Protein AF-M6CWU3-F1 (afdb_monomer)

Structure (mmCIF, N/CA/C/O backbone):
data_AF-M6CWU3-F1
#
_entry.id   AF-M6CWU3-F1
#
loop_
_atom_site.group_PDB
_atom_site.id
_atom_site.type_symbol
_atom_site.label_atom_id
_atom_site.label_alt_id
_atom_site.label_comp_id
_atom_site.label_asym_id
_atom_site.label_entity_id
_atom_site.label_seq_id
_atom_site.pdbx_PDB_ins_code
_atom_site.Cartn_x
_atom_site.Cartn_y
_atom_site.Cartn_z
_atom_site.occupancy
_atom_site.B_iso_or_equiv
_atom_site.auth_seq_id
_atom_site.auth_comp_id
_atom_site.auth_asym_id
_atom_site.auth_atom_id
_atom_site.pdbx_PDB_model_num
ATOM 1 N N . MET A 1 1 ? 29.899 -5.220 -3.696 1.00 62.09 1 MET A N 1
ATOM 2 C CA . MET A 1 1 ? 29.045 -5.043 -2.497 1.00 62.09 1 MET A CA 1
ATOM 3 C C . MET A 1 1 ? 28.575 -3.588 -2.341 1.00 62.09 1 MET A C 1
ATOM 5 O O . MET A 1 1 ? 27.380 -3.386 -2.185 1.00 62.09 1 MET A O 1
ATOM 9 N N . TRP A 1 2 ? 29.449 -2.581 -2.516 1.00 87.19 2 TRP A N 1
ATOM 10 C CA . TRP A 1 2 ? 29.112 -1.142 -2.424 1.00 87.19 2 TRP A CA 1
ATOM 11 C C . TRP A 1 2 ? 27.914 -0.674 -3.278 1.00 87.19 2 TRP A C 1
ATOM 13 O O . TRP A 1 2 ? 27.031 0.001 -2.757 1.00 87.19 2 TRP A O 1
ATOM 23 N N . SER A 1 3 ? 27.821 -1.069 -4.555 1.00 90.25 3 SER A N 1
ATOM 24 C CA . SER A 1 3 ? 26.767 -0.566 -5.456 1.00 90.25 3 SER A CA 1
ATOM 25 C C . SER A 1 3 ? 25.351 -0.944 -5.012 1.00 90.25 3 SER A C 1
ATOM 27 O O . SER A 1 3 ? 24.428 -0.163 -5.209 1.00 90.25 3 SER A O 1
ATOM 29 N N . PHE A 1 4 ? 25.171 -2.123 -4.403 1.00 92.94 4 PHE A N 1
ATOM 30 C CA . PHE A 1 4 ? 23.865 -2.550 -3.895 1.00 92.94 4 PHE A CA 1
ATOM 31 C C . PHE A 1 4 ? 23.480 -1.786 -2.623 1.00 92.94 4 PHE A C 1
ATOM 33 O O . PHE A 1 4 ? 22.362 -1.289 -2.508 1.00 92.94 4 PHE A O 1
ATOM 40 N N . SER A 1 5 ? 24.421 -1.641 -1.687 1.00 93.00 5 SER A N 1
ATOM 41 C CA . SER A 1 5 ? 24.196 -0.859 -0.470 1.00 93.00 5 SER A CA 1
ATOM 42 C C . SER A 1 5 ? 23.858 0.596 -0.801 1.00 93.00 5 SER A C 1
ATOM 44 O O . SER A 1 5 ? 22.916 1.144 -0.238 1.00 93.00 5 SER A O 1
ATOM 46 N N . TYR A 1 6 ? 24.559 1.193 -1.772 1.00 95.12 6 TYR A N 1
ATOM 47 C CA . TYR A 1 6 ? 24.280 2.549 -2.244 1.00 95.12 6 TYR A CA 1
ATOM 48 C C . TYR A 1 6 ? 22.844 2.698 -2.772 1.00 95.12 6 TYR A C 1
ATOM 50 O O . TYR A 1 6 ? 22.113 3.569 -2.305 1.00 95.12 6 TYR A O 1
ATOM 58 N N . ILE A 1 7 ? 22.402 1.832 -3.696 1.00 96.50 7 ILE A N 1
ATOM 59 C CA . ILE A 1 7 ? 21.039 1.934 -4.255 1.00 96.50 7 ILE A CA 1
ATOM 60 C C . ILE A 1 7 ? 19.954 1.668 -3.207 1.00 96.50 7 ILE A C 1
ATOM 62 O O . ILE A 1 7 ? 18.881 2.260 -3.293 1.00 96.50 7 ILE A O 1
ATOM 66 N N . LEU A 1 8 ? 20.214 0.802 -2.222 1.00 96.19 8 LEU A N 1
ATOM 67 C CA . LEU A 1 8 ? 19.274 0.538 -1.135 1.00 96.19 8 LEU A CA 1
ATOM 68 C C . LEU A 1 8 ? 19.107 1.776 -0.249 1.00 96.19 8 LEU A C 1
ATOM 70 O O . LEU A 1 8 ? 17.979 2.192 0.006 1.00 96.19 8 LEU A O 1
ATOM 74 N N . VAL A 1 9 ? 20.217 2.385 0.181 1.00 95.75 9 VAL A N 1
ATOM 75 C CA . VAL A 1 9 ? 20.196 3.612 0.994 1.00 95.75 9 VAL A CA 1
ATOM 76 C C . VAL A 1 9 ? 19.499 4.745 0.241 1.00 95.75 9 VAL A C 1
ATOM 78 O O . VAL A 1 9 ? 18.610 5.389 0.795 1.00 95.75 9 VAL A O 1
ATOM 81 N N . GLU A 1 10 ? 19.828 4.937 -1.036 1.00 95.81 10 GLU A N 1
ATOM 82 C CA . GLU A 1 10 ? 19.184 5.938 -1.891 1.00 95.81 10 GLU A CA 1
ATOM 83 C C . GLU A 1 10 ? 17.667 5.698 -2.004 1.00 95.81 10 GLU A C 1
ATOM 85 O O . GLU A 1 10 ? 16.877 6.631 -1.851 1.00 95.81 10 GLU A O 1
ATOM 90 N N . ALA A 1 11 ? 17.234 4.453 -2.228 1.00 96.69 11 ALA A N 1
ATOM 91 C CA . ALA A 1 11 ? 15.813 4.117 -2.320 1.00 96.69 11 ALA A CA 1
ATOM 92 C C . ALA A 1 11 ? 15.063 4.392 -1.002 1.00 96.69 11 ALA A C 1
ATOM 94 O O . ALA A 1 11 ? 13.943 4.906 -1.021 1.00 96.69 11 ALA A O 1
ATOM 95 N N . VAL A 1 12 ? 15.684 4.104 0.148 1.00 96.81 12 VAL A N 1
ATOM 96 C CA . VAL A 1 12 ? 15.107 4.388 1.473 1.00 96.81 12 VAL A CA 1
ATOM 97 C C . VAL A 1 12 ? 14.987 5.894 1.713 1.00 96.81 12 VAL A C 1
ATOM 99 O O . VAL A 1 12 ? 13.939 6.354 2.172 1.00 96.81 12 VAL A O 1
ATOM 102 N N . GLN A 1 13 ? 16.019 6.672 1.378 1.00 95.12 13 GLN A N 1
ATOM 103 C CA . GLN A 1 13 ? 16.023 8.130 1.554 1.00 95.12 13 GLN A CA 1
ATOM 104 C C . GLN A 1 13 ? 14.979 8.825 0.675 1.00 95.12 13 GLN A C 1
ATOM 106 O O . GLN A 1 13 ? 14.324 9.769 1.117 1.00 95.12 13 GLN A O 1
ATOM 111 N N . ARG A 1 14 ? 14.785 8.336 -0.554 1.00 93.62 14 ARG A N 1
ATOM 112 C CA . ARG A 1 14 ? 13.838 8.920 -1.511 1.00 93.62 14 ARG A CA 1
ATOM 113 C C . ARG A 1 14 ? 12.383 8.554 -1.270 1.00 93.62 14 ARG A C 1
ATOM 115 O O . ARG A 1 14 ? 11.507 9.227 -1.818 1.00 93.62 14 ARG A O 1
ATOM 122 N N . TYR A 1 15 ? 12.107 7.527 -0.466 1.00 94.62 15 TYR A N 1
ATOM 123 C CA . TYR A 1 15 ? 10.738 7.139 -0.141 1.00 94.62 15 TYR A CA 1
ATOM 124 C C . TYR A 1 15 ? 9.924 8.371 0.317 1.00 94.62 15 TYR A C 1
ATOM 126 O O . TYR A 1 15 ? 10.352 9.066 1.245 1.00 94.62 15 TYR A O 1
ATOM 134 N N . PRO A 1 16 ? 8.739 8.638 -0.266 1.00 93.81 16 PRO A N 1
ATOM 135 C CA . PRO A 1 16 ? 7.891 7.686 -0.988 1.00 93.81 16 PRO A CA 1
ATOM 136 C C . PRO A 1 16 ? 8.153 7.561 -2.496 1.00 93.81 16 PRO A C 1
ATOM 138 O O . PRO A 1 16 ? 7.452 6.794 -3.153 1.00 93.81 16 PRO A O 1
ATOM 141 N N . LEU A 1 17 ? 9.112 8.286 -3.072 1.00 94.31 17 LEU A N 1
ATOM 142 C CA . LEU A 1 17 ? 9.465 8.144 -4.487 1.00 94.31 17 LEU A CA 1
ATOM 143 C C . LEU A 1 17 ? 10.303 6.878 -4.718 1.00 94.31 17 LEU A C 1
ATOM 145 O O . LEU A 1 17 ? 11.122 6.500 -3.884 1.00 94.31 17 LEU A O 1
ATOM 149 N N . GLY A 1 18 ? 10.092 6.229 -5.860 1.00 89.94 18 GLY A N 1
ATOM 150 C CA . GLY A 1 18 ? 10.876 5.084 -6.305 1.00 89.94 18 GLY A CA 1
ATOM 151 C C . GLY A 1 18 ? 12.206 5.485 -6.930 1.00 89.94 18 GLY A C 1
ATOM 152 O O . GLY A 1 18 ? 12.370 6.604 -7.415 1.00 89.94 18 GLY A O 1
ATOM 153 N N . LEU A 1 19 ? 13.140 4.534 -6.951 1.00 94.44 19 LEU A N 1
ATOM 154 C CA . LEU A 1 19 ? 14.416 4.652 -7.654 1.00 94.44 19 LEU A CA 1
ATOM 155 C C . LEU A 1 19 ? 14.343 3.878 -8.978 1.00 94.44 19 LEU A C 1
ATOM 157 O O . LEU A 1 19 ? 14.265 2.648 -8.975 1.00 94.44 19 LEU A O 1
ATOM 161 N N . SER A 1 20 ? 14.322 4.572 -10.112 1.00 92.62 20 SER A N 1
ATOM 162 C CA . SER A 1 20 ? 14.214 3.951 -11.442 1.00 92.62 20 SER A CA 1
ATOM 163 C C . SER A 1 20 ? 15.552 3.394 -11.950 1.00 92.62 20 SER A C 1
ATOM 165 O O . SER A 1 20 ? 16.628 3.820 -11.529 1.00 92.62 20 SER A O 1
ATOM 167 N N . ALA A 1 21 ? 15.506 2.466 -12.913 1.00 93.44 21 ALA A N 1
ATOM 168 C CA . ALA A 1 21 ? 16.718 1.947 -13.555 1.00 93.44 21 ALA A CA 1
ATOM 169 C C . ALA A 1 21 ? 17.517 3.062 -14.256 1.00 93.44 21 ALA A C 1
ATOM 171 O O . ALA A 1 21 ? 18.735 3.108 -14.130 1.00 93.44 21 ALA A O 1
ATOM 172 N N . SER A 1 22 ? 16.852 4.015 -14.913 1.00 93.25 22 SER A N 1
ATOM 173 C CA . SER A 1 22 ? 17.524 5.155 -15.550 1.00 93.25 22 SER A CA 1
ATOM 174 C C . SER A 1 22 ? 18.228 6.069 -14.542 1.00 93.25 22 SER A C 1
ATOM 176 O O . SER A 1 22 ? 19.276 6.633 -14.842 1.00 93.25 22 SER A O 1
ATOM 178 N N . GLU A 1 23 ? 17.688 6.219 -13.331 1.00 93.31 23 GLU A N 1
ATOM 179 C CA . GLU A 1 23 ? 18.367 6.958 -12.260 1.00 93.31 23 GLU A CA 1
ATOM 180 C C . GLU A 1 23 ? 19.575 6.200 -11.716 1.00 93.31 23 GLU A C 1
ATOM 182 O O . GLU A 1 23 ? 20.621 6.812 -11.513 1.00 93.31 23 GLU A O 1
ATOM 187 N N . ILE A 1 24 ? 19.463 4.879 -11.536 1.00 95.88 24 ILE A N 1
ATOM 188 C CA . ILE A 1 24 ? 20.596 4.020 -11.156 1.00 95.88 24 ILE A CA 1
ATOM 189 C C . ILE A 1 24 ? 21.709 4.126 -12.203 1.00 95.88 24 ILE A C 1
ATOM 191 O O . ILE A 1 24 ? 22.872 4.293 -11.844 1.00 95.88 24 ILE A O 1
ATOM 195 N N . GLN A 1 25 ? 21.347 4.087 -13.488 1.00 96.56 25 GLN A N 1
ATOM 196 C CA . GLN A 1 25 ? 22.274 4.231 -14.607 1.00 96.56 25 GLN A CA 1
ATOM 197 C C . GLN A 1 25 ? 23.070 5.538 -14.508 1.00 96.56 25 GLN A C 1
ATOM 199 O O . GLN A 1 25 ? 24.296 5.508 -14.569 1.00 96.56 25 GLN A O 1
ATOM 204 N N . ARG A 1 26 ? 22.378 6.671 -14.310 1.00 95.44 26 ARG A N 1
ATOM 205 C CA . ARG A 1 26 ? 23.008 7.996 -14.195 1.00 95.44 26 ARG A CA 1
ATOM 206 C C . ARG A 1 26 ? 23.868 8.137 -12.943 1.00 95.44 26 ARG A C 1
ATOM 208 O O . ARG A 1 26 ? 24.957 8.681 -13.028 1.00 95.44 26 ARG A O 1
ATOM 215 N N . LYS A 1 27 ? 23.389 7.661 -11.790 1.00 94.62 27 LYS A N 1
ATOM 216 C CA . LYS A 1 27 ? 24.101 7.804 -10.509 1.00 94.62 27 LYS A CA 1
ATOM 217 C C . LYS A 1 27 ? 25.361 6.946 -10.426 1.00 94.62 27 LYS A C 1
ATOM 219 O O . LYS A 1 27 ? 26.328 7.361 -9.804 1.00 94.62 27 LYS A O 1
ATOM 224 N N . LEU A 1 28 ? 25.336 5.750 -11.014 1.00 95.75 28 LEU A N 1
ATOM 225 C CA . LEU A 1 28 ? 26.461 4.812 -10.962 1.00 95.75 28 LEU A CA 1
ATOM 226 C C . LEU A 1 28 ? 27.320 4.815 -12.233 1.00 95.75 28 LEU A C 1
ATOM 228 O O . LEU A 1 28 ? 28.302 4.082 -12.281 1.00 95.75 28 LEU A O 1
ATOM 232 N N . CYS A 1 29 ? 26.946 5.588 -13.258 1.00 95.50 29 CYS A N 1
ATOM 233 C CA . CYS A 1 29 ? 27.608 5.618 -14.567 1.00 95.50 29 CYS A CA 1
ATOM 234 C C . CYS A 1 29 ? 27.791 4.217 -15.187 1.00 95.50 29 CYS A C 1
ATOM 236 O O . CYS A 1 29 ? 28.828 3.905 -15.768 1.00 95.50 29 CYS A O 1
ATOM 238 N N . VAL A 1 30 ? 26.779 3.353 -15.052 1.00 96.00 30 VAL A N 1
ATOM 239 C CA . VAL A 1 30 ? 26.793 1.977 -15.581 1.00 96.00 30 VAL A CA 1
ATOM 240 C C . VAL A 1 30 ? 25.965 1.855 -16.859 1.00 96.00 30 VAL A C 1
ATOM 242 O O . VAL A 1 30 ? 25.179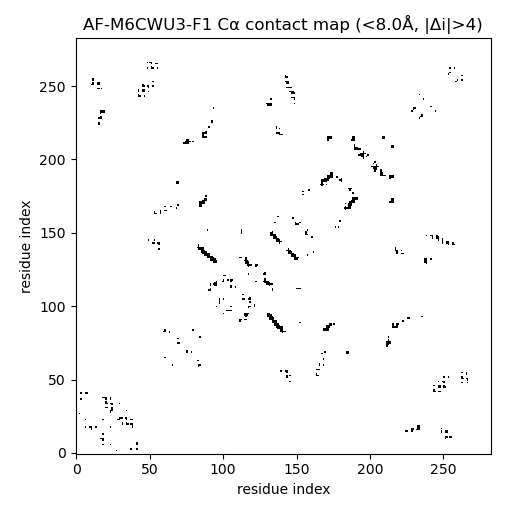 2.737 -17.200 1.00 96.00 30 VAL A O 1
ATOM 245 N N . SER A 1 31 ? 26.094 0.733 -17.570 1.00 96.81 31 SER A N 1
ATOM 246 C CA . SER A 1 31 ? 25.225 0.435 -18.714 1.00 96.81 31 SER A CA 1
ATOM 247 C C . SER A 1 31 ? 23.756 0.271 -18.288 1.00 96.81 31 SER A C 1
ATOM 249 O 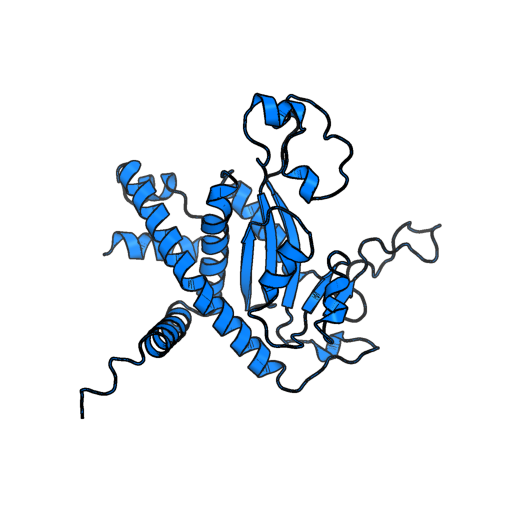O . SER A 1 31 ? 23.452 -0.096 -17.148 1.00 96.81 31 SER A O 1
ATOM 251 N N . ASN A 1 32 ? 22.826 0.486 -19.225 1.00 96.31 32 ASN A N 1
ATOM 252 C CA . ASN A 1 32 ? 21.391 0.297 -18.984 1.00 96.31 32 ASN A CA 1
ATOM 253 C C . ASN A 1 32 ? 21.067 -1.131 -18.498 1.00 96.31 32 ASN A C 1
ATOM 255 O O . ASN A 1 32 ? 20.315 -1.311 -17.543 1.00 96.31 32 ASN A O 1
ATOM 259 N N . ASN A 1 33 ? 21.699 -2.151 -19.091 1.00 97.19 33 ASN A N 1
ATOM 260 C CA . ASN A 1 33 ? 21.508 -3.550 -18.693 1.00 97.19 33 ASN A CA 1
ATOM 261 C C . ASN A 1 33 ? 21.922 -3.790 -17.235 1.00 97.19 33 ASN A C 1
ATOM 263 O O . ASN A 1 33 ? 21.183 -4.420 -16.475 1.00 97.19 33 ASN A O 1
ATOM 267 N N . THR A 1 34 ? 23.064 -3.236 -16.820 1.00 96.31 34 THR A N 1
ATOM 268 C CA . THR A 1 34 ? 23.526 -3.314 -15.429 1.00 96.31 34 THR A CA 1
ATOM 269 C C . THR A 1 34 ? 22.565 -2.591 -14.486 1.00 96.31 34 THR A C 1
ATOM 271 O O . THR A 1 34 ? 22.224 -3.127 -13.432 1.00 96.31 34 THR A O 1
ATOM 274 N N . ALA A 1 35 ? 22.069 -1.412 -14.865 1.00 96.56 35 ALA A N 1
ATOM 275 C CA . ALA A 1 35 ? 21.123 -0.655 -14.050 1.00 96.56 35 ALA A CA 1
ATOM 276 C C . ALA A 1 35 ? 19.774 -1.378 -13.873 1.00 96.56 35 ALA A C 1
ATOM 278 O O . ALA A 1 35 ? 19.241 -1.440 -12.763 1.00 96.56 35 ALA A O 1
ATOM 279 N N . ILE A 1 36 ? 19.247 -1.988 -14.940 1.00 95.31 36 ILE A N 1
ATOM 280 C CA . ILE A 1 36 ? 18.037 -2.823 -14.893 1.00 95.31 36 ILE A CA 1
ATOM 281 C C . ILE A 1 36 ? 18.254 -4.034 -13.980 1.00 95.31 36 ILE A C 1
ATOM 283 O O . ILE A 1 36 ? 17.394 -4.347 -13.155 1.00 95.31 36 ILE A O 1
ATOM 287 N N . LEU A 1 37 ? 19.404 -4.706 -14.091 1.00 96.25 37 LEU A N 1
ATOM 288 C CA . LEU A 1 37 ? 19.735 -5.849 -13.241 1.00 96.25 37 LEU A CA 1
ATOM 289 C C . LEU A 1 37 ? 19.800 -5.451 -11.760 1.00 96.25 37 LEU A C 1
ATOM 291 O O . LEU A 1 37 ? 19.236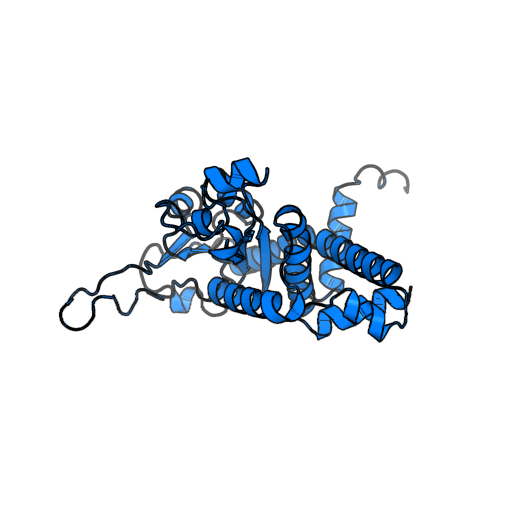 -6.143 -10.912 1.00 96.25 37 LEU A O 1
ATOM 295 N N . LEU A 1 38 ? 20.442 -4.322 -11.449 1.00 96.75 38 LEU A N 1
ATOM 296 C CA . LEU A 1 38 ? 20.503 -3.772 -10.094 1.00 96.75 38 LEU A CA 1
ATOM 297 C C . LEU A 1 38 ? 19.110 -3.439 -9.553 1.00 96.75 38 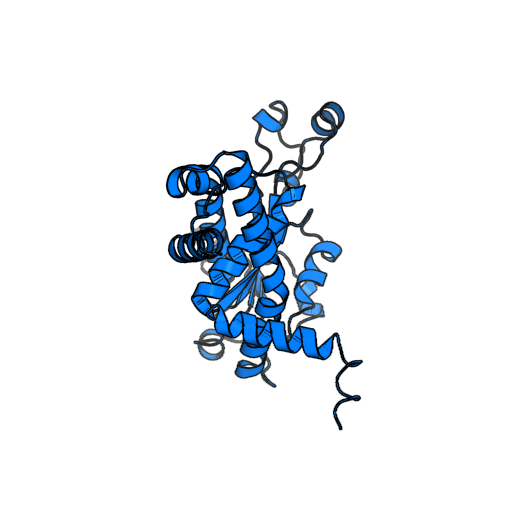LEU A C 1
ATOM 299 O O . LEU A 1 38 ? 18.790 -3.819 -8.427 1.00 96.75 38 LEU A O 1
ATOM 303 N N . LYS A 1 39 ? 18.254 -2.809 -10.367 1.00 95.44 39 LYS A N 1
ATOM 304 C CA . LYS A 1 39 ? 16.867 -2.514 -9.994 1.00 95.44 39 LYS A CA 1
ATOM 305 C C . LYS A 1 39 ? 16.081 -3.782 -9.662 1.00 95.44 39 LYS A C 1
ATOM 307 O O . LYS A 1 39 ? 15.422 -3.840 -8.627 1.00 95.44 39 LYS A O 1
ATOM 312 N N . ARG A 1 40 ? 16.170 -4.806 -10.512 1.00 95.12 40 ARG A N 1
ATOM 313 C CA . ARG A 1 40 ? 15.483 -6.089 -10.296 1.00 95.12 40 ARG A CA 1
ATOM 314 C C . ARG A 1 40 ? 15.960 -6.772 -9.018 1.00 95.12 40 ARG A C 1
ATOM 316 O O . ARG A 1 40 ? 15.139 -7.229 -8.234 1.00 95.12 40 ARG A O 1
ATOM 323 N N . ARG A 1 41 ? 17.273 -6.789 -8.769 1.00 96.19 41 ARG A N 1
ATOM 324 C CA . ARG A 1 41 ? 17.845 -7.342 -7.529 1.00 96.19 41 ARG A CA 1
ATOM 325 C C . ARG A 1 41 ? 17.348 -6.601 -6.291 1.00 96.19 41 ARG A C 1
ATOM 327 O O . ARG A 1 41 ? 16.998 -7.251 -5.314 1.00 96.19 41 ARG A O 1
ATOM 334 N N . LEU A 1 42 ? 17.266 -5.270 -6.346 1.00 96.50 42 LEU A N 1
ATOM 335 C CA . LEU A 1 42 ? 16.691 -4.465 -5.266 1.00 96.50 42 LEU A CA 1
ATOM 336 C C . LEU A 1 42 ? 15.224 -4.843 -5.009 1.00 96.50 42 LEU A C 1
ATOM 338 O O . LEU A 1 42 ? 14.841 -5.054 -3.865 1.00 96.50 42 LEU A O 1
ATOM 342 N N . GLN A 1 43 ? 14.417 -4.986 -6.061 1.00 95.62 43 GLN A N 1
ATOM 343 C CA . GLN A 1 43 ? 13.006 -5.372 -5.938 1.00 95.62 43 GLN A CA 1
ATOM 344 C C . GLN A 1 43 ? 12.811 -6.774 -5.360 1.00 95.62 43 GLN A C 1
ATOM 346 O O . GLN A 1 43 ? 11.928 -6.971 -4.523 1.00 95.62 43 GLN A O 1
ATOM 351 N N . VAL A 1 44 ? 13.630 -7.741 -5.780 1.00 96.25 44 VAL A N 1
ATOM 352 C CA . VAL A 1 44 ? 13.608 -9.103 -5.229 1.00 96.25 44 VAL A CA 1
ATOM 353 C C . VAL A 1 44 ? 13.989 -9.077 -3.751 1.00 96.25 44 VAL A C 1
ATOM 355 O O . VAL A 1 44 ? 13.222 -9.561 -2.927 1.00 96.25 44 VAL A O 1
ATOM 358 N N . PHE A 1 45 ? 15.096 -8.418 -3.401 1.00 95.62 45 PHE A N 1
ATOM 359 C CA . PHE A 1 45 ? 15.539 -8.272 -2.012 1.00 95.62 45 PHE A CA 1
ATOM 360 C C . PHE A 1 45 ? 14.465 -7.646 -1.111 1.00 95.62 45 PHE A C 1
ATOM 362 O O . PHE A 1 45 ? 14.178 -8.150 -0.030 1.00 95.62 45 PHE A O 1
ATOM 369 N N . LEU A 1 46 ? 13.822 -6.571 -1.568 1.00 96.75 46 LEU A N 1
ATOM 370 C CA . LEU A 1 46 ? 12.740 -5.921 -0.827 1.00 96.75 46 LEU A CA 1
ATOM 371 C C . LEU A 1 46 ? 11.480 -6.799 -0.744 1.00 96.75 46 LEU A C 1
ATOM 373 O O . LEU A 1 46 ? 10.779 -6.776 0.266 1.00 96.75 46 LEU A O 1
ATOM 377 N N . SER A 1 47 ? 11.207 -7.613 -1.766 1.00 96.75 47 SER A N 1
ATOM 378 C CA . SER A 1 47 ? 10.102 -8.581 -1.746 1.00 96.75 47 SER A CA 1
ATOM 379 C C . SER A 1 47 ? 10.311 -9.694 -0.720 1.00 96.75 47 SER A C 1
ATOM 381 O O . SER A 1 47 ? 9.349 -10.125 -0.086 1.00 96.75 47 SER A O 1
ATOM 383 N N . GLU A 1 48 ? 11.555 -10.118 -0.491 1.00 95.06 48 GLU A N 1
ATOM 384 C CA . GLU A 1 48 ? 11.883 -11.101 0.550 1.00 95.06 48 GLU A CA 1
ATOM 385 C C . GLU A 1 48 ? 11.615 -10.580 1.972 1.00 95.06 48 GLU A C 1
ATOM 387 O O . GLU A 1 48 ? 11.471 -11.377 2.896 1.00 95.06 48 GLU A O 1
ATOM 392 N N . MET A 1 49 ? 11.485 -9.261 2.168 1.00 95.44 49 MET A N 1
ATOM 393 C CA . MET A 1 49 ? 11.177 -8.675 3.480 1.00 95.44 49 MET A CA 1
ATOM 394 C C . MET A 1 49 ? 9.691 -8.726 3.847 1.00 95.44 49 MET A C 1
ATOM 396 O O . MET A 1 49 ? 9.352 -8.556 5.018 1.00 95.44 49 MET A O 1
ATOM 400 N N . ILE A 1 50 ? 8.786 -8.956 2.887 1.00 97.38 50 ILE A N 1
ATOM 401 C CA . ILE A 1 50 ? 7.333 -8.905 3.121 1.00 97.38 50 ILE A CA 1
ATOM 402 C C . ILE A 1 50 ? 6.871 -9.819 4.273 1.00 97.38 50 ILE A C 1
ATOM 404 O O . ILE A 1 50 ? 6.084 -9.350 5.104 1.00 97.38 50 ILE A O 1
ATOM 408 N N . PRO A 1 51 ? 7.346 -11.076 4.402 1.00 96.81 51 PRO A N 1
ATOM 409 C CA . PRO A 1 51 ? 7.015 -11.920 5.549 1.00 96.81 51 PRO A CA 1
ATOM 410 C C . PRO A 1 51 ? 7.435 -11.314 6.895 1.00 96.81 51 PRO A C 1
ATOM 412 O O . PRO A 1 51 ? 6.642 -11.338 7.835 1.00 96.81 51 PRO A O 1
ATOM 415 N N . SER A 1 52 ? 8.628 -10.714 6.993 1.00 97.12 52 SER A N 1
ATOM 416 C CA . SER A 1 52 ? 9.078 -10.031 8.216 1.00 97.12 52 SER A CA 1
ATOM 417 C C . SER A 1 52 ? 8.180 -8.852 8.579 1.00 97.12 52 SER A C 1
ATOM 419 O O . SER A 1 52 ? 7.828 -8.682 9.744 1.00 97.12 52 SER A O 1
ATOM 421 N N . ILE A 1 53 ? 7.761 -8.057 7.587 1.00 97.81 53 ILE A N 1
ATOM 422 C CA . ILE A 1 53 ? 6.856 -6.916 7.802 1.00 97.81 53 ILE A CA 1
ATOM 423 C C . ILE A 1 53 ? 5.521 -7.404 8.365 1.00 97.81 53 ILE A C 1
ATOM 425 O O . ILE A 1 53 ? 5.026 -6.845 9.342 1.00 97.81 53 ILE A O 1
ATOM 429 N N . LYS A 1 54 ? 4.954 -8.469 7.783 1.00 97.75 54 LYS A N 1
ATOM 430 C CA . LYS A 1 54 ? 3.716 -9.084 8.280 1.00 97.75 54 LYS A CA 1
ATOM 431 C C . LYS A 1 54 ? 3.869 -9.535 9.732 1.00 97.75 54 LYS A C 1
ATOM 433 O O . LYS A 1 54 ? 3.000 -9.234 10.544 1.00 97.75 54 LYS A O 1
ATOM 438 N N . THR A 1 55 ? 4.976 -10.191 10.082 1.00 97.25 55 THR A N 1
ATOM 439 C CA . THR A 1 55 ? 5.247 -10.609 11.465 1.00 97.25 55 THR A CA 1
ATOM 440 C C . THR A 1 55 ? 5.362 -9.423 12.424 1.00 97.25 55 THR A C 1
ATOM 442 O O . THR A 1 55 ? 4.723 -9.446 13.471 1.00 97.25 55 THR A O 1
ATOM 445 N N . LEU A 1 56 ? 6.074 -8.352 12.064 1.00 97.31 56 LEU A N 1
ATOM 446 C CA . LEU A 1 56 ? 6.169 -7.157 12.914 1.00 97.31 56 LEU A CA 1
ATOM 447 C C . LEU A 1 56 ? 4.817 -6.455 13.093 1.00 97.31 56 LEU A C 1
ATOM 449 O O . LEU A 1 56 ? 4.471 -6.040 14.198 1.00 97.31 56 LEU A O 1
ATOM 453 N N . MET A 1 57 ? 4.005 -6.375 12.035 1.00 97.62 57 MET A N 1
ATOM 454 C CA . MET A 1 57 ? 2.634 -5.862 12.138 1.00 97.62 57 MET A CA 1
ATOM 455 C C . MET A 1 57 ? 1.790 -6.713 13.099 1.00 97.62 57 MET A C 1
ATOM 457 O O . MET A 1 57 ? 1.031 -6.173 13.901 1.00 97.62 57 MET A O 1
ATOM 461 N N . VAL A 1 58 ? 1.937 -8.040 13.051 1.00 96.50 58 VAL A N 1
ATOM 462 C CA . VAL A 1 58 ? 1.273 -8.974 13.973 1.00 96.50 58 VAL A CA 1
ATOM 463 C C . VAL A 1 58 ? 1.738 -8.760 15.413 1.00 96.50 58 VAL A C 1
ATOM 465 O O . VAL A 1 58 ? 0.903 -8.745 16.319 1.00 96.50 58 VAL A O 1
ATOM 468 N N . GLU A 1 59 ? 3.040 -8.583 15.639 1.00 95.81 59 GLU A N 1
ATOM 469 C CA . GLU A 1 59 ? 3.615 -8.290 16.956 1.00 95.81 59 GLU A CA 1
ATOM 470 C C . GLU A 1 59 ? 3.068 -6.971 17.526 1.00 95.81 59 GLU A C 1
ATOM 472 O O . GLU A 1 59 ? 2.596 -6.952 18.665 1.00 95.81 59 GLU A O 1
ATOM 477 N N . ASP A 1 60 ? 3.022 -5.901 16.723 1.00 95.94 60 ASP A N 1
ATOM 478 C CA . ASP A 1 60 ? 2.446 -4.601 17.103 1.00 95.94 60 ASP A CA 1
ATOM 479 C C . ASP A 1 60 ? 0.964 -4.719 17.509 1.00 95.94 60 ASP A C 1
ATOM 481 O O . ASP A 1 60 ? 0.532 -4.159 18.528 1.00 95.94 60 ASP A O 1
ATOM 485 N N . ILE A 1 61 ? 0.180 -5.464 16.719 1.00 95.75 61 ILE A N 1
ATOM 486 C CA . ILE A 1 61 ? -1.243 -5.694 16.987 1.00 95.75 61 ILE A CA 1
ATOM 487 C C . ILE A 1 61 ? -1.404 -6.491 18.280 1.00 95.75 61 ILE A C 1
ATOM 489 O O . ILE A 1 61 ? -2.125 -6.055 19.179 1.00 95.75 61 ILE A O 1
ATOM 493 N N . ARG A 1 62 ? -0.713 -7.629 18.414 1.00 94.81 62 ARG A N 1
ATOM 494 C CA . ARG A 1 62 ? -0.797 -8.479 19.610 1.00 94.81 62 ARG A CA 1
ATOM 495 C C . ARG A 1 62 ? -0.380 -7.713 20.858 1.00 94.81 62 ARG A C 1
ATOM 497 O O . ARG A 1 62 ? -1.089 -7.778 21.854 1.00 94.81 62 ARG A O 1
ATOM 504 N N . LYS A 1 63 ? 0.708 -6.942 20.812 1.00 93.75 63 LYS A N 1
ATOM 505 C CA . LYS A 1 63 ? 1.189 -6.166 21.965 1.00 93.75 63 LYS A CA 1
ATOM 506 C C . LYS A 1 63 ? 0.137 -5.181 22.482 1.00 93.75 63 LYS A C 1
ATOM 508 O O . LYS A 1 63 ? 0.008 -5.009 23.691 1.00 93.75 63 LYS A O 1
ATOM 513 N N . THR A 1 64 ? -0.635 -4.561 21.589 1.00 92.69 64 THR A N 1
ATOM 514 C CA . THR A 1 64 ? -1.592 -3.512 21.974 1.00 92.69 64 THR A CA 1
ATOM 515 C C . THR A 1 64 ? -3.002 -4.046 22.265 1.00 92.69 64 THR A C 1
ATOM 517 O O . THR A 1 64 ? -3.680 -3.549 23.175 1.00 92.69 64 THR A O 1
ATOM 520 N N . TRP A 1 65 ? -3.433 -5.066 21.516 1.00 91.19 65 TRP A N 1
ATOM 521 C CA . TRP A 1 65 ? -4.816 -5.559 21.462 1.00 91.19 65 TRP A CA 1
ATOM 522 C C . TRP A 1 65 ? -5.028 -6.945 22.079 1.00 91.19 65 TRP A C 1
ATOM 524 O O . TRP A 1 65 ? -6.137 -7.471 22.013 1.00 91.19 65 TRP A O 1
ATOM 534 N N . LYS A 1 66 ? -4.010 -7.553 22.705 1.00 85.94 66 LYS A N 1
ATOM 535 C CA . LYS A 1 66 ? -4.157 -8.849 23.389 1.00 85.94 66 LYS A CA 1
ATOM 536 C C . LYS A 1 66 ? -5.328 -8.820 24.377 1.00 85.94 66 LYS A C 1
ATOM 538 O O . LYS A 1 66 ? -5.306 -8.055 25.338 1.00 85.94 66 LYS A O 1
ATOM 543 N N . GLY A 1 67 ? -6.328 -9.667 24.124 1.00 81.56 67 GLY A N 1
ATOM 544 C CA . GLY A 1 67 ? -7.511 -9.831 24.973 1.00 81.56 67 GLY A CA 1
ATOM 545 C C . GLY A 1 67 ? -8.491 -8.653 24.969 1.00 81.56 67 GLY A C 1
ATOM 546 O O . GLY A 1 67 ? -9.339 -8.592 25.852 1.00 81.56 67 GLY A O 1
ATOM 547 N N . LYS A 1 68 ? -8.376 -7.708 24.024 1.00 86.12 68 LYS A N 1
ATOM 548 C CA . LYS A 1 68 ? -9.248 -6.527 23.946 1.00 86.12 68 LYS A CA 1
ATOM 549 C C . LYS A 1 68 ? -10.141 -6.602 22.716 1.00 86.12 68 LYS A C 1
ATOM 551 O O . LYS A 1 68 ? -9.644 -6.525 21.595 1.00 86.12 68 LYS A O 1
ATOM 556 N N . ASP A 1 69 ? -11.446 -6.661 22.943 1.00 89.62 69 ASP A N 1
ATOM 557 C CA . ASP A 1 69 ? -12.445 -6.450 21.900 1.00 89.62 69 ASP A CA 1
ATOM 558 C C . ASP A 1 69 ? -12.854 -4.976 21.828 1.00 89.62 69 ASP A C 1
ATOM 560 O O . ASP A 1 69 ? -12.803 -4.245 22.821 1.00 89.62 69 ASP A O 1
ATOM 564 N N . LEU A 1 70 ? -13.254 -4.533 20.637 1.00 92.56 70 LEU A N 1
ATOM 565 C CA . LEU A 1 70 ? -13.888 -3.233 20.471 1.00 92.56 70 LEU A CA 1
ATOM 566 C C . LEU A 1 70 ? -15.308 -3.286 21.059 1.00 92.56 70 LEU A C 1
ATOM 568 O O . LEU A 1 70 ? -16.032 -4.248 20.783 1.00 92.56 70 LEU A O 1
ATOM 572 N N . PRO A 1 71 ? -15.746 -2.241 21.786 1.00 90.94 71 PRO A N 1
ATOM 573 C CA . PRO A 1 71 ? -17.149 -2.069 22.149 1.00 90.94 71 PRO A CA 1
ATOM 574 C C . PRO A 1 71 ? -18.073 -2.215 20.931 1.00 90.94 71 PRO A C 1
ATOM 576 O O . PRO A 1 71 ? -17.761 -1.728 19.838 1.00 90.94 71 PRO A O 1
ATOM 579 N N . GLU A 1 72 ? -19.205 -2.898 21.102 1.00 86.44 72 GLU A N 1
ATOM 580 C CA . GLU A 1 72 ? -20.175 -3.133 20.018 1.00 86.44 72 GLU A CA 1
ATOM 581 C C . GLU A 1 72 ? -20.858 -1.837 19.567 1.00 86.44 72 GLU A C 1
ATOM 583 O O . GLU A 1 72 ? -21.110 -1.644 18.378 1.00 86.44 72 GLU A O 1
ATOM 588 N N . SER A 1 73 ? -21.075 -0.915 20.503 1.00 86.06 73 SER A N 1
ATOM 589 C CA . SER A 1 73 ? -21.695 0.387 20.273 1.00 86.06 73 SER A CA 1
ATOM 590 C C . SER A 1 73 ? -20.926 1.510 20.966 1.00 86.06 73 SER A C 1
ATOM 592 O O . SER A 1 73 ? -20.190 1.274 21.923 1.00 86.06 73 SER A O 1
ATOM 594 N N . GLY A 1 74 ? -21.165 2.743 20.524 1.00 89.38 74 GLY A N 1
ATOM 595 C CA . GLY A 1 74 ? -20.592 3.951 21.119 1.00 89.38 74 GLY A CA 1
ATOM 596 C C . GLY A 1 74 ? -19.477 4.575 20.284 1.00 89.38 74 GLY A C 1
ATOM 597 O O . GLY A 1 74 ? -19.189 4.136 19.168 1.00 89.38 74 GLY A O 1
ATOM 598 N N . ASP A 1 75 ? -18.891 5.645 20.819 1.00 91.88 75 ASP A N 1
ATOM 599 C CA . ASP A 1 75 ? -17.741 6.315 20.217 1.00 91.88 75 ASP A CA 1
ATOM 600 C C . ASP A 1 75 ? -16.447 5.571 20.557 1.00 91.88 75 ASP A C 1
ATOM 602 O O . ASP A 1 75 ? -16.101 5.389 21.723 1.00 91.88 75 ASP A O 1
ATOM 606 N N . LEU A 1 76 ? -15.728 5.127 19.526 1.00 93.38 76 LEU A N 1
ATOM 607 C CA . LEU A 1 76 ? -14.466 4.410 19.672 1.00 93.38 76 LEU A CA 1
ATOM 608 C C . LEU A 1 76 ? -13.254 5.346 19.715 1.00 93.38 76 LEU A C 1
ATOM 610 O O . LEU A 1 76 ? -12.145 4.858 19.932 1.00 93.38 76 LEU A O 1
ATOM 614 N N . SER A 1 77 ? -13.433 6.657 19.513 1.00 92.06 77 SER A N 1
ATOM 615 C CA . SER A 1 77 ? -12.347 7.635 19.350 1.00 92.06 77 SER A CA 1
ATOM 616 C C . SER A 1 77 ? -11.298 7.553 20.460 1.00 92.06 77 SER A C 1
ATOM 618 O O . SER A 1 77 ? -10.109 7.405 20.167 1.00 92.06 77 SER A O 1
ATOM 620 N N . ASP A 1 78 ? -11.725 7.558 21.724 1.00 91.31 78 ASP A N 1
ATOM 621 C CA . ASP A 1 78 ? -10.816 7.439 22.869 1.00 91.31 78 ASP A CA 1
ATOM 622 C C . ASP A 1 78 ? -10.261 6.022 23.022 1.00 91.31 78 ASP A C 1
ATOM 624 O O . ASP A 1 78 ? -9.085 5.836 23.346 1.00 91.31 78 ASP A O 1
ATOM 628 N N . PHE A 1 79 ? -11.067 5.004 22.708 1.00 90.12 79 PHE A N 1
ATOM 629 C CA . PHE A 1 79 ? -10.651 3.608 22.813 1.00 90.12 79 PHE A CA 1
ATOM 630 C C . PHE A 1 79 ? -9.517 3.263 21.845 1.00 90.12 79 PHE A C 1
ATOM 632 O O . PHE A 1 79 ? -8.649 2.460 22.188 1.00 90.12 79 PHE A O 1
ATOM 639 N N . ILE A 1 80 ? -9.496 3.857 20.651 1.00 92.69 80 ILE A N 1
ATOM 640 C CA . ILE A 1 80 ? -8.480 3.594 19.620 1.00 92.69 80 ILE A CA 1
ATOM 641 C C . ILE A 1 80 ? -7.334 4.616 19.620 1.00 92.69 80 ILE A C 1
ATOM 643 O O . ILE A 1 80 ? -6.368 4.459 18.867 1.00 92.69 80 ILE A O 1
ATOM 647 N N . LYS A 1 81 ? -7.421 5.678 20.427 1.00 91.62 81 LYS A N 1
ATOM 648 C CA . LYS A 1 81 ? -6.449 6.777 20.434 1.00 91.62 81 LYS A CA 1
ATOM 649 C C . LYS A 1 81 ? -5.037 6.260 20.721 1.00 91.62 81 LYS A C 1
ATOM 651 O O . LYS A 1 81 ? -4.803 5.558 21.698 1.00 91.62 81 LYS A O 1
ATOM 656 N N . GLY A 1 82 ? -4.093 6.588 19.838 1.00 89.44 82 GLY A N 1
ATOM 657 C CA . GLY A 1 82 ? -2.691 6.164 19.947 1.00 89.44 82 GLY A CA 1
ATOM 658 C C . GLY A 1 82 ? -2.432 4.667 19.725 1.00 89.44 82 GLY A C 1
ATOM 659 O O . GLY A 1 82 ? -1.284 4.240 19.819 1.00 89.44 82 GLY A O 1
ATOM 660 N N . LYS A 1 83 ? -3.457 3.864 19.410 1.00 91.81 83 LYS A N 1
ATOM 661 C CA . LYS A 1 83 ? -3.319 2.422 19.174 1.00 91.81 83 LYS A CA 1
ATOM 662 C C . LYS A 1 83 ? -3.220 2.116 17.672 1.00 91.81 83 LYS A C 1
ATOM 664 O O . LYS A 1 83 ? -3.820 2.824 16.858 1.00 91.81 83 LYS A O 1
ATOM 669 N N . PRO A 1 84 ? -2.489 1.059 17.278 1.00 92.94 84 PRO A N 1
ATOM 670 C CA . PRO A 1 84 ? -2.367 0.678 15.882 1.00 92.94 84 PRO A CA 1
ATOM 671 C C . PRO A 1 84 ? -3.657 -0.024 15.437 1.00 92.94 84 PRO A C 1
ATOM 673 O O . PRO A 1 84 ? -4.000 -1.083 15.952 1.00 92.94 84 PRO A O 1
ATOM 676 N N . VAL A 1 85 ? -4.382 0.572 14.495 1.00 96.00 85 VAL A N 1
ATOM 677 C CA . VAL A 1 85 ? -5.593 -0.002 13.885 1.00 96.00 85 VAL A CA 1
ATOM 678 C C . VAL A 1 85 ? -5.286 -0.341 12.433 1.00 96.00 85 VAL A C 1
ATOM 680 O O . VAL A 1 85 ? -4.571 0.413 11.762 1.00 96.00 85 VAL A O 1
ATOM 683 N N . VAL A 1 86 ? -5.773 -1.491 11.965 1.00 97.19 86 VAL A N 1
ATOM 684 C CA . VAL A 1 86 ? -5.646 -1.895 10.564 1.00 97.19 86 VAL A CA 1
ATOM 685 C C . VAL A 1 86 ? -6.700 -1.148 9.762 1.00 97.19 86 VAL A C 1
ATOM 687 O O . VAL A 1 86 ? -7.868 -1.152 10.126 1.00 97.19 86 VAL A O 1
ATOM 690 N N . HIS A 1 87 ? -6.302 -0.525 8.663 1.00 97.06 87 HIS A N 1
ATOM 691 C CA . HIS A 1 87 ? -7.210 0.054 7.685 1.00 97.06 87 HIS A CA 1
ATOM 692 C C . HIS A 1 87 ? -7.012 -0.643 6.348 1.00 97.06 87 HIS A C 1
ATOM 694 O O . HIS A 1 87 ? -5.870 -0.895 5.944 1.00 97.06 87 HIS A O 1
ATOM 700 N N . THR A 1 88 ? -8.105 -0.934 5.652 1.00 96.50 88 THR A N 1
ATOM 701 C CA . THR A 1 88 ? -8.040 -1.584 4.347 1.00 96.50 88 THR A CA 1
ATOM 702 C C . THR A 1 88 ? -8.963 -0.946 3.335 1.00 96.50 88 THR A C 1
ATOM 704 O O . THR A 1 88 ? -10.040 -0.454 3.664 1.00 96.50 88 THR A O 1
ATOM 707 N N . ASP A 1 89 ? -8.498 -0.946 2.095 1.00 94.50 89 ASP A N 1
ATOM 708 C CA . ASP A 1 89 ? -9.246 -0.472 0.947 1.00 94.50 89 ASP A CA 1
ATOM 709 C C . ASP A 1 89 ? -8.610 -1.005 -0.342 1.00 94.50 89 ASP A C 1
ATOM 711 O O . ASP A 1 89 ? -7.468 -1.480 -0.345 1.00 94.50 89 ASP A O 1
ATOM 715 N N . THR A 1 90 ? -9.334 -0.892 -1.447 1.00 93.75 90 THR A N 1
ATOM 716 C CA . THR A 1 90 ? -8.851 -1.207 -2.786 1.00 93.75 90 THR A CA 1
ATOM 717 C C . THR A 1 90 ? -8.830 0.029 -3.673 1.00 93.75 90 THR A C 1
ATOM 719 O O . THR A 1 90 ? -9.715 0.879 -3.611 1.00 93.75 90 THR A O 1
ATOM 722 N N . LEU A 1 91 ? -7.816 0.113 -4.532 1.00 92.50 91 LEU A N 1
ATOM 723 C CA . LEU A 1 91 ? -7.621 1.237 -5.434 1.00 92.50 91 LEU A CA 1
ATOM 724 C C . LEU A 1 91 ? -7.225 0.785 -6.839 1.00 92.50 91 LEU A C 1
ATOM 726 O O . LEU A 1 91 ? -6.255 0.051 -7.014 1.00 92.50 91 LEU A O 1
ATOM 730 N N . ALA A 1 92 ? -7.881 1.319 -7.869 1.00 92.38 92 ALA A N 1
ATOM 731 C CA . ALA A 1 92 ? -7.351 1.270 -9.232 1.00 92.38 92 ALA A CA 1
ATOM 732 C C . ALA A 1 92 ? -6.158 2.238 -9.376 1.00 92.38 92 ALA A C 1
ATOM 734 O O . ALA A 1 92 ? -6.330 3.456 -9.493 1.00 92.38 92 ALA A O 1
ATOM 735 N N . LEU A 1 93 ? -4.939 1.694 -9.347 1.00 93.44 93 LEU A N 1
ATOM 736 C CA . LEU A 1 93 ? -3.685 2.442 -9.448 1.00 93.44 93 LEU A CA 1
ATOM 737 C C . LEU A 1 93 ? -3.424 2.919 -10.880 1.00 93.44 93 LEU A C 1
ATOM 739 O O . LEU A 1 93 ? -3.194 4.103 -11.112 1.00 93.44 93 LEU A O 1
ATOM 743 N N . PHE A 1 94 ? -3.527 1.999 -11.837 1.00 92.38 94 PHE A N 1
ATOM 744 C CA . PHE A 1 94 ? -3.539 2.304 -13.266 1.00 92.38 94 PHE A CA 1
ATOM 745 C C . PHE A 1 94 ? -4.852 1.816 -13.847 1.00 92.38 94 PHE A C 1
ATOM 747 O O . PHE A 1 94 ? -5.271 0.702 -13.557 1.00 92.38 94 PHE A O 1
ATOM 754 N N . SER A 1 95 ? -5.502 2.639 -14.662 1.00 89.56 95 SER A N 1
ATOM 755 C CA . SER A 1 95 ? -6.760 2.288 -15.322 1.00 89.56 95 SER A CA 1
ATOM 756 C C . SER A 1 95 ? -6.591 2.267 -16.837 1.00 89.56 95 SER A C 1
ATOM 758 O O . SER A 1 95 ? -5.818 3.049 -17.390 1.00 89.56 95 SER A O 1
ATOM 760 N N . ALA A 1 96 ? -7.384 1.436 -17.510 1.00 87.56 96 ALA A N 1
ATOM 761 C CA . ALA A 1 96 ? -7.562 1.464 -18.951 1.00 87.56 96 ALA A CA 1
ATOM 762 C C . ALA A 1 96 ? -8.116 2.833 -19.378 1.00 87.56 96 ALA A C 1
ATOM 764 O O . ALA A 1 96 ? -9.247 3.211 -19.047 1.00 87.56 96 ALA A O 1
ATOM 765 N N . THR A 1 97 ? -7.302 3.608 -20.089 1.00 84.81 97 THR A N 1
ATOM 766 C CA . THR A 1 97 ? -7.700 4.885 -20.692 1.00 84.81 97 THR A CA 1
ATOM 767 C C . THR A 1 97 ? -8.562 4.646 -21.932 1.00 84.81 97 THR A C 1
ATOM 769 O O . THR A 1 97 ? -8.472 3.584 -22.552 1.00 84.81 97 THR A O 1
ATOM 772 N N . GLN A 1 98 ? -9.348 5.642 -22.356 1.00 84.00 98 GLN A N 1
ATOM 773 C CA . GLN A 1 98 ? -10.113 5.557 -23.611 1.00 84.00 98 GLN A CA 1
ATOM 774 C C . GLN A 1 98 ? -9.217 5.198 -24.801 1.00 84.00 98 GLN A C 1
ATOM 776 O O . GLN A 1 98 ? -9.547 4.293 -25.558 1.00 84.00 98 GLN A O 1
ATOM 781 N N . ARG A 1 99 ? -8.035 5.822 -24.911 1.00 84.56 99 ARG A N 1
ATOM 782 C CA . ARG A 1 99 ? -7.056 5.506 -25.962 1.00 84.56 99 ARG A CA 1
ATOM 783 C C . ARG A 1 99 ? -6.643 4.034 -25.929 1.00 84.56 99 ARG A C 1
ATOM 785 O O . ARG A 1 99 ? -6.641 3.367 -26.958 1.00 84.56 99 ARG A O 1
ATOM 792 N N . SER A 1 100 ? -6.325 3.501 -24.747 1.00 82.69 100 SER A N 1
ATOM 793 C CA . SER A 1 100 ? -5.966 2.082 -24.621 1.00 82.69 100 SER A CA 1
ATOM 794 C C . SER A 1 100 ? -7.133 1.138 -24.946 1.00 82.69 100 SER A C 1
ATOM 796 O O . SER A 1 100 ? -6.894 0.048 -25.469 1.00 82.69 100 SER A O 1
ATOM 798 N N . ASN A 1 101 ? -8.373 1.594 -24.736 1.00 85.12 101 ASN A N 1
ATOM 799 C CA . ASN A 1 101 ? -9.617 0.885 -25.032 1.00 85.12 101 ASN A CA 1
ATOM 800 C C . ASN A 1 101 ? -10.164 1.159 -26.448 1.00 85.12 101 ASN A C 1
ATOM 802 O O . ASN A 1 101 ? -11.369 1.086 -26.667 1.00 85.12 101 ASN A O 1
ATOM 806 N N . GLY A 1 102 ? -9.307 1.522 -27.409 1.00 83.25 102 GLY A N 1
ATOM 807 C CA . GLY A 1 102 ? -9.727 1.736 -28.801 1.00 83.25 102 GLY A CA 1
ATOM 808 C C . GLY A 1 102 ? -10.751 2.862 -28.968 1.00 83.25 102 GLY A C 1
ATOM 809 O O . GLY A 1 102 ? -11.603 2.785 -29.843 1.00 83.25 102 GLY A O 1
ATOM 810 N N . TYR A 1 103 ? -10.702 3.871 -28.092 1.00 84.38 103 TYR A N 1
ATOM 811 C CA . TYR A 1 103 ? -11.660 4.980 -27.998 1.00 84.38 103 TYR A CA 1
ATOM 812 C C . TYR A 1 103 ? -13.105 4.560 -27.697 1.00 84.38 103 TYR A C 1
ATOM 814 O O . TYR A 1 103 ? -14.007 5.395 -27.699 1.00 84.38 103 TYR A O 1
ATOM 822 N N . LEU A 1 104 ? -13.330 3.290 -27.353 1.00 76.88 104 LEU A N 1
ATOM 823 C CA . LEU A 1 104 ? -14.630 2.817 -26.910 1.00 76.88 104 LEU A CA 1
ATOM 824 C C . LEU A 1 104 ? -14.891 3.277 -25.476 1.00 76.88 104 LEU A C 1
ATOM 826 O O . LEU A 1 104 ? -14.007 3.243 -24.606 1.00 76.88 104 LEU A O 1
ATOM 830 N N . ALA A 1 105 ? -16.141 3.653 -25.211 1.00 69.62 105 ALA A N 1
ATOM 831 C CA . ALA A 1 105 ? -16.621 3.789 -23.847 1.00 69.62 105 ALA A CA 1
ATOM 832 C C . ALA A 1 105 ? -16.426 2.458 -23.107 1.00 69.62 105 ALA A C 1
ATOM 834 O O . ALA A 1 105 ? -16.542 1.375 -23.688 1.00 69.62 105 ALA A O 1
ATOM 835 N N . ARG A 1 106 ? -16.131 2.527 -21.806 1.00 64.75 106 ARG A N 1
ATOM 836 C CA . ARG A 1 106 ? -16.142 1.321 -20.976 1.00 64.75 106 ARG A CA 1
ATOM 837 C C . ARG A 1 106 ? -17.561 0.750 -21.031 1.00 64.75 106 ARG A C 1
ATOM 839 O O . ARG A 1 106 ? -18.516 1.457 -20.705 1.00 64.75 106 ARG A O 1
ATOM 846 N N . LYS A 1 107 ? -17.704 -0.503 -21.474 1.00 53.53 107 LYS A N 1
ATOM 847 C CA . LYS A 1 107 ? -18.975 -1.244 -21.401 1.00 53.53 107 LYS A CA 1
ATOM 848 C C . LYS A 1 107 ? -19.434 -1.187 -19.940 1.00 53.53 107 LYS A C 1
ATOM 850 O O . LYS A 1 107 ? -18.578 -1.275 -19.066 1.00 53.53 107 LYS A O 1
ATOM 855 N N . LYS A 1 108 ? -20.728 -0.946 -19.698 1.00 47.91 108 LYS A N 1
ATOM 856 C CA . LYS A 1 108 ? -21.384 -0.622 -18.409 1.00 47.91 108 LYS A CA 1
ATOM 857 C C . LYS A 1 108 ? -21.003 -1.535 -17.222 1.00 47.91 108 LYS A C 1
ATOM 859 O O . LYS A 1 108 ? -21.828 -2.276 -16.704 1.00 47.91 108 LYS A O 1
ATOM 864 N N . HIS A 1 109 ? -19.775 -1.442 -16.745 1.00 52.81 109 HIS A N 1
ATOM 865 C CA . HIS A 1 109 ? -19.308 -2.085 -15.536 1.00 52.81 109 HIS A CA 1
ATOM 866 C C . HIS A 1 109 ? -18.945 -0.949 -14.585 1.00 52.81 109 HIS A C 1
ATOM 868 O O . HIS A 1 109 ? -17.893 -0.319 -14.676 1.00 52.81 109 HIS A O 1
ATOM 874 N N . SER A 1 110 ? -19.900 -0.591 -13.733 1.00 57.25 110 SER A N 1
ATOM 875 C CA . SER A 1 110 ? -19.668 0.320 -12.620 1.00 57.25 110 SER A CA 1
ATOM 876 C C . SER A 1 110 ? -18.715 -0.351 -11.630 1.00 57.25 110 SER A C 1
ATOM 878 O O . SER A 1 110 ? -18.984 -1.467 -11.193 1.00 57.25 110 SER A O 1
ATOM 880 N N . GLY A 1 111 ? -17.612 0.308 -11.275 1.00 69.88 111 GLY A N 1
ATOM 881 C CA . GLY A 1 111 ? -16.697 -0.163 -10.231 1.00 69.88 111 GLY A CA 1
ATOM 882 C C . GLY A 1 111 ? -15.220 -0.044 -10.601 1.00 69.88 111 GLY A C 1
ATOM 883 O O . GLY A 1 111 ? -14.860 0.161 -11.760 1.00 69.88 111 GLY A O 1
ATOM 884 N N . GLN A 1 112 ? -14.351 -0.174 -9.599 1.00 75.31 112 GLN A N 1
ATOM 885 C CA . GLN A 1 112 ? -12.901 -0.059 -9.789 1.00 75.31 112 GLN A CA 1
ATOM 886 C C . GLN A 1 112 ? -12.312 -1.253 -10.557 1.00 75.31 112 GLN A C 1
ATOM 888 O O . GLN A 1 112 ? -11.378 -1.090 -11.333 1.00 75.31 112 GLN A O 1
ATOM 893 N N . THR A 1 113 ? -12.879 -2.455 -10.406 1.00 79.56 113 THR A N 1
ATOM 894 C CA . THR A 1 113 ? -12.444 -3.635 -11.170 1.00 79.56 113 THR A CA 1
ATOM 895 C C . THR A 1 113 ? -12.640 -3.427 -12.668 1.00 79.56 113 THR A C 1
ATOM 897 O O . THR A 1 113 ? -11.745 -3.689 -13.455 1.00 79.56 113 THR A O 1
ATOM 900 N N . ALA A 1 114 ? -13.762 -2.854 -13.092 1.00 80.06 114 ALA A N 1
ATOM 901 C CA . ALA A 1 114 ? -14.003 -2.574 -14.503 1.00 80.06 114 ALA A CA 1
ATOM 902 C C . ALA A 1 114 ? -12.975 -1.624 -15.128 1.00 80.06 114 ALA A C 1
ATOM 904 O O . ALA A 1 114 ? -12.690 -1.705 -16.320 1.00 80.06 114 ALA A O 1
ATOM 905 N N . SER A 1 115 ? -12.422 -0.697 -14.339 1.00 84.62 115 SER A N 1
ATOM 906 C CA . SER A 1 115 ? -11.512 0.315 -14.864 1.00 84.62 115 SER A CA 1
ATOM 907 C C . SER A 1 115 ? -10.131 -0.229 -15.205 1.00 84.62 115 SER A C 1
ATOM 909 O O . SER A 1 115 ? -9.370 0.491 -15.846 1.00 84.62 115 SER A O 1
ATOM 911 N N . ILE A 1 116 ? -9.797 -1.456 -14.800 1.00 89.56 116 ILE A N 1
ATOM 912 C CA . ILE A 1 116 ? -8.495 -2.079 -15.066 1.00 89.56 116 ILE A CA 1
ATOM 913 C C . ILE A 1 116 ? -8.504 -3.054 -16.255 1.00 89.56 116 ILE A C 1
ATOM 915 O O . ILE A 1 116 ? -7.435 -3.483 -16.694 1.00 89.56 116 ILE A O 1
ATOM 919 N N . TYR A 1 117 ? -9.676 -3.347 -16.822 1.00 90.06 117 TYR A N 1
ATOM 920 C CA . TYR A 1 117 ? -9.828 -4.225 -17.982 1.00 90.06 117 TYR A CA 1
ATOM 921 C C . TYR A 1 117 ? -10.181 -3.446 -19.252 1.00 90.06 117 TYR A C 1
ATOM 923 O O . TYR A 1 117 ? -10.803 -2.381 -19.216 1.00 90.06 117 TYR A O 1
ATOM 931 N N . LEU A 1 118 ? -9.762 -3.993 -20.390 1.00 88.81 118 LEU A N 1
ATOM 932 C CA . LEU A 1 118 ? -10.240 -3.593 -21.708 1.00 88.81 118 LEU A CA 1
ATOM 933 C C . LEU A 1 118 ? -11.652 -4.138 -21.954 1.00 88.81 118 LEU A C 1
ATOM 935 O O . LEU A 1 118 ? -12.077 -5.112 -21.341 1.00 88.81 118 LEU A O 1
ATOM 939 N N . SER A 1 119 ? -12.379 -3.505 -22.872 1.00 86.88 119 SER A N 1
ATOM 940 C CA . SER A 1 119 ? -13.631 -4.062 -23.395 1.00 86.88 119 SER A CA 1
ATOM 941 C C . SER A 1 119 ? -13.371 -5.333 -24.207 1.00 86.88 119 SER A C 1
ATOM 943 O O . SER A 1 119 ? -12.371 -5.388 -24.919 1.00 86.88 119 SER A O 1
ATOM 945 N N . ASP A 1 120 ? -14.288 -6.306 -24.143 1.00 88.00 120 ASP A N 1
ATOM 946 C CA . ASP A 1 120 ? -14.160 -7.642 -24.759 1.00 88.00 120 ASP A CA 1
ATOM 947 C C . ASP A 1 120 ? -13.606 -7.587 -26.191 1.00 88.00 120 ASP A C 1
ATOM 949 O O . ASP A 1 120 ? -12.562 -8.160 -26.478 1.00 88.00 120 ASP A O 1
ATOM 953 N N . ARG A 1 121 ? -14.222 -6.769 -27.057 1.00 86.75 121 ARG A N 1
ATOM 954 C CA . ARG A 1 121 ? -13.807 -6.587 -28.460 1.00 86.75 121 ARG A CA 1
ATOM 955 C C . ARG A 1 121 ? -12.346 -6.149 -28.609 1.00 86.75 121 ARG A C 1
ATOM 957 O O . ARG A 1 121 ? -11.653 -6.582 -29.523 1.00 86.75 121 ARG A O 1
ATOM 964 N N . VAL A 1 122 ? -11.889 -5.232 -27.757 1.00 87.75 122 VAL A N 1
ATOM 965 C CA . VAL A 1 122 ? -10.513 -4.712 -27.809 1.00 87.75 122 VAL A CA 1
ATOM 966 C C . VAL A 1 122 ? -9.550 -5.707 -27.175 1.00 87.75 122 VAL A C 1
ATOM 968 O O . VAL A 1 122 ? -8.426 -5.843 -27.649 1.00 87.75 122 VAL A O 1
ATOM 971 N N . ALA A 1 123 ? -9.984 -6.391 -26.117 1.00 88.06 123 ALA A N 1
ATOM 972 C CA . ALA A 1 123 ? -9.205 -7.414 -25.444 1.00 88.06 123 ALA A CA 1
ATOM 973 C C . ALA A 1 123 ? -8.921 -8.603 -26.370 1.00 88.06 123 ALA A C 1
ATOM 975 O O . ALA A 1 123 ? -7.764 -8.993 -26.495 1.00 88.06 123 ALA A O 1
ATOM 976 N N . GLU A 1 124 ? -9.937 -9.102 -27.079 1.00 89.81 124 GLU A N 1
ATOM 977 C CA . GLU A 1 124 ? -9.816 -10.164 -28.087 1.00 89.81 124 GLU A CA 1
ATOM 978 C C . GLU A 1 124 ? -8.843 -9.764 -29.198 1.00 89.81 124 GLU A C 1
ATOM 980 O O . GLU A 1 124 ? -7.891 -10.487 -29.480 1.00 89.81 124 GLU A O 1
ATOM 985 N N . ALA A 1 125 ? -9.008 -8.564 -29.765 1.00 90.06 125 ALA A N 1
ATOM 986 C CA . ALA A 1 125 ? -8.130 -8.067 -30.823 1.00 90.06 125 ALA A CA 1
ATOM 987 C C . ALA A 1 125 ? -6.666 -7.889 -30.374 1.00 90.06 125 ALA A C 1
ATOM 989 O O . ALA A 1 125 ? -5.753 -7.997 -31.189 1.00 90.06 125 ALA A O 1
ATOM 990 N N . LYS A 1 126 ? -6.428 -7.583 -29.091 1.00 87.88 126 LYS A N 1
ATOM 991 C CA . LYS A 1 126 ? -5.082 -7.372 -28.529 1.00 87.88 126 LYS A CA 1
ATOM 992 C C . LYS A 1 126 ? -4.486 -8.608 -27.853 1.00 87.88 126 LYS A C 1
ATOM 994 O O . LYS A 1 126 ? -3.314 -8.566 -27.486 1.00 87.88 126 LYS A O 1
ATOM 999 N N . GLY A 1 127 ? -5.275 -9.656 -27.626 1.00 88.75 127 GLY A N 1
ATOM 1000 C CA . GLY A 1 127 ? -4.877 -10.832 -26.849 1.00 88.75 127 GLY A CA 1
ATOM 1001 C C . GLY A 1 127 ? -4.582 -10.551 -25.368 1.00 88.75 127 GLY A C 1
ATOM 1002 O O . GLY A 1 127 ? -3.899 -11.343 -24.725 1.00 88.75 127 GLY A O 1
ATOM 1003 N N . VAL A 1 128 ? -5.048 -9.425 -24.811 1.00 88.19 128 VAL A N 1
ATOM 1004 C CA . VAL A 1 128 ? -4.811 -9.034 -23.407 1.00 88.19 128 VAL A CA 1
ATOM 1005 C C . VAL A 1 128 ? -6.065 -8.387 -22.833 1.00 88.19 128 VAL A C 1
ATOM 1007 O O . VAL A 1 128 ? -6.588 -7.436 -23.404 1.00 88.19 128 VAL A O 1
ATOM 1010 N N . TYR A 1 129 ? -6.511 -8.857 -21.666 1.00 88.62 129 TYR A N 1
ATOM 1011 C CA . TYR A 1 129 ? -7.704 -8.335 -20.991 1.00 88.62 129 TYR A CA 1
ATOM 1012 C C . TYR A 1 129 ? -7.369 -7.281 -19.936 1.00 88.62 129 TYR A C 1
ATOM 1014 O O . TYR A 1 129 ? -7.916 -6.177 -19.962 1.00 88.62 129 TYR A O 1
ATOM 1022 N N . GLN A 1 130 ? -6.475 -7.604 -19.000 1.00 90.38 130 GLN A N 1
ATOM 1023 C CA . GLN A 1 130 ? -6.095 -6.693 -17.924 1.00 90.38 130 GLN A CA 1
ATOM 1024 C C . GLN A 1 130 ? -4.917 -5.825 -18.352 1.00 90.38 130 GLN A C 1
ATOM 1026 O O . GLN A 1 130 ? -3.832 -6.331 -18.629 1.00 90.38 130 GLN A O 1
ATOM 1031 N N . ILE A 1 131 ? -5.109 -4.509 -18.346 1.00 90.69 131 ILE A N 1
ATOM 1032 C CA . ILE A 1 131 ? -4.021 -3.551 -18.598 1.00 90.69 131 ILE A CA 1
ATOM 1033 C C . ILE A 1 131 ? -3.821 -2.573 -17.443 1.00 90.69 131 ILE A C 1
ATOM 1035 O O . ILE A 1 131 ? -2.798 -1.908 -17.368 1.00 90.69 131 ILE A O 1
ATOM 1039 N N . GLY A 1 132 ? -4.798 -2.462 -16.547 1.00 91.19 132 GLY A N 1
ATOM 1040 C CA . GLY A 1 132 ? -4.697 -1.679 -15.330 1.00 91.19 132 GLY A CA 1
ATOM 1041 C C . GLY A 1 132 ? -4.294 -2.529 -14.130 1.00 91.19 132 GLY A C 1
ATOM 1042 O O . GLY A 1 132 ? -4.418 -3.754 -14.125 1.00 91.19 132 GLY A O 1
ATOM 1043 N N . THR A 1 133 ? -3.868 -1.852 -13.074 1.00 92.88 133 THR A N 1
ATOM 1044 C CA . THR A 1 133 ? -3.467 -2.484 -11.818 1.00 92.88 133 THR A CA 1
ATOM 1045 C C . THR A 1 133 ? -4.442 -2.058 -10.735 1.00 92.88 133 THR A C 1
ATOM 1047 O O . THR A 1 133 ? -4.551 -0.866 -10.439 1.00 92.88 133 THR A O 1
ATOM 1050 N N . LEU A 1 134 ? -5.138 -3.026 -10.146 1.00 93.81 134 LEU A N 1
ATOM 1051 C CA . LEU A 1 134 ? -5.935 -2.844 -8.940 1.00 93.81 134 LEU A CA 1
ATOM 1052 C C . LEU A 1 134 ? -5.090 -3.301 -7.749 1.00 93.81 134 LEU A C 1
ATOM 1054 O O . LEU A 1 134 ? -4.445 -4.348 -7.798 1.00 93.81 134 LEU A O 1
ATOM 1058 N N . ILE A 1 135 ? -5.058 -2.490 -6.698 1.00 94.88 135 ILE A N 1
ATOM 1059 C CA . ILE A 1 135 ? -4.276 -2.761 -5.496 1.00 94.88 135 ILE A CA 1
ATOM 1060 C C . ILE A 1 135 ? -5.207 -2.918 -4.304 1.00 94.88 135 ILE A C 1
ATOM 1062 O O . ILE A 1 135 ? -6.163 -2.161 -4.164 1.00 94.88 135 ILE A O 1
ATOM 1066 N N . SER A 1 136 ? -4.913 -3.878 -3.438 1.00 95.94 136 SER A N 1
ATOM 1067 C CA . SER A 1 136 ? -5.455 -3.961 -2.089 1.00 95.94 136 SER A CA 1
ATOM 1068 C C . SER A 1 136 ? -4.412 -3.439 -1.109 1.00 95.94 136 SER A C 1
ATOM 1070 O O . SER A 1 136 ? -3.230 -3.783 -1.198 1.00 95.94 136 SER A O 1
ATOM 1072 N N . THR A 1 137 ? -4.858 -2.594 -0.188 1.00 97.38 137 THR A N 1
ATOM 1073 C CA . THR A 1 137 ? -4.033 -2.004 0.859 1.00 97.38 137 THR A CA 1
ATOM 1074 C C . THR A 1 137 ? -4.435 -2.595 2.199 1.00 97.38 137 THR A C 1
ATOM 1076 O O . THR A 1 137 ? -5.601 -2.534 2.577 1.00 97.38 137 THR A O 1
ATOM 1079 N N . VAL A 1 138 ? -3.462 -3.091 2.958 1.00 97.88 138 VAL A N 1
ATOM 1080 C CA . VAL A 1 138 ? -3.593 -3.388 4.388 1.00 97.88 138 VAL A CA 1
ATOM 1081 C C . VAL A 1 138 ? -2.580 -2.517 5.120 1.00 97.88 138 VAL A C 1
ATOM 1083 O O . VAL A 1 138 ? -1.378 -2.776 5.083 1.00 97.88 138 VAL A O 1
ATOM 1086 N N . ALA A 1 139 ? -3.049 -1.443 5.750 1.00 97.75 139 ALA A N 1
ATOM 1087 C CA . ALA A 1 139 ? -2.198 -0.454 6.401 1.00 97.75 139 ALA A CA 1
ATOM 1088 C C . ALA A 1 139 ? -2.417 -0.460 7.913 1.00 97.75 139 ALA A C 1
ATOM 1090 O O . ALA A 1 139 ? -3.536 -0.263 8.379 1.00 97.75 139 ALA A O 1
ATOM 1091 N N . LEU A 1 140 ? -1.348 -0.632 8.690 1.00 97.06 140 LEU A N 1
ATOM 1092 C CA . LEU A 1 140 ? -1.398 -0.467 10.139 1.00 97.06 140 LEU A CA 1
ATOM 1093 C C . LEU A 1 140 ? -1.040 0.984 10.482 1.00 97.06 140 LEU A C 1
ATOM 1095 O O . LEU A 1 140 ? 0.019 1.480 10.091 1.00 97.06 140 LEU A O 1
ATOM 1099 N N . LYS A 1 141 ? -1.931 1.691 11.184 1.00 93.56 141 LYS A N 1
ATOM 1100 C CA . LYS A 1 141 ? -1.776 3.128 11.471 1.00 93.56 141 LYS A CA 1
ATOM 1101 C C . LYS A 1 141 ? -0.425 3.442 12.126 1.00 93.56 141 LYS A C 1
ATOM 1103 O O . LYS A 1 141 ? -0.114 2.928 13.195 1.00 93.56 141 LYS A O 1
ATOM 1108 N N . GLY A 1 142 ? 0.361 4.308 11.477 1.00 89.69 142 GLY A N 1
ATOM 1109 C CA . GLY A 1 142 ? 1.699 4.719 11.932 1.00 89.69 142 GLY A CA 1
ATOM 1110 C C . GLY A 1 142 ? 2.795 3.657 11.777 1.00 89.69 142 GLY A C 1
ATOM 1111 O O . GLY A 1 142 ? 3.915 3.881 12.226 1.00 89.69 142 GLY A O 1
ATOM 1112 N N . LYS A 1 143 ? 2.486 2.514 11.159 1.00 94.56 143 LYS A N 1
ATOM 1113 C CA . LYS A 1 143 ? 3.324 1.314 11.134 1.00 94.56 143 LYS A CA 1
ATOM 1114 C C . LYS A 1 143 ? 3.546 0.816 9.693 1.00 94.56 143 LYS A C 1
ATOM 1116 O O . LYS A 1 143 ? 3.654 1.627 8.766 1.00 94.56 143 LYS A O 1
ATOM 1121 N N . GLY A 1 144 ? 3.686 -0.499 9.508 1.00 95.38 144 GLY A N 1
ATOM 1122 C CA . GLY A 1 144 ? 3.857 -1.143 8.206 1.00 95.38 144 GLY A CA 1
ATOM 1123 C C . GLY A 1 144 ? 2.614 -1.094 7.310 1.00 95.38 144 GLY A C 1
ATOM 1124 O O . GLY A 1 144 ? 1.482 -0.933 7.774 1.00 95.38 144 GLY A O 1
ATOM 1125 N N . ILE A 1 145 ? 2.847 -1.256 6.007 1.00 97.62 145 ILE A N 1
ATOM 1126 C CA . ILE A 1 145 ? 1.806 -1.377 4.982 1.00 97.62 145 ILE A CA 1
ATOM 1127 C C . ILE A 1 145 ? 2.092 -2.602 4.115 1.00 97.62 145 ILE A C 1
ATOM 1129 O O . ILE A 1 145 ? 3.236 -2.833 3.722 1.00 97.62 145 ILE A O 1
ATOM 1133 N N . ILE A 1 146 ? 1.056 -3.355 3.771 1.00 98.19 146 ILE A N 1
ATOM 1134 C CA . ILE A 1 146 ? 1.112 -4.451 2.804 1.00 98.19 146 ILE A CA 1
ATOM 1135 C C . ILE A 1 146 ? 0.236 -4.067 1.623 1.00 98.19 146 ILE A C 1
ATOM 1137 O O . ILE A 1 146 ? -0.940 -3.742 1.786 1.00 98.19 146 ILE A O 1
ATOM 1141 N N . LEU A 1 147 ? 0.838 -4.084 0.442 1.00 97.69 147 LEU A N 1
ATOM 1142 C CA . LEU A 1 147 ? 0.175 -3.803 -0.817 1.00 97.69 147 LEU A CA 1
ATOM 1143 C C . LEU A 1 147 ? 0.153 -5.073 -1.657 1.00 97.69 147 LEU A C 1
ATOM 1145 O O . LEU A 1 147 ? 1.160 -5.774 -1.784 1.00 97.69 147 LEU A O 1
ATOM 1149 N N . THR A 1 148 ? -0.995 -5.377 -2.245 1.00 97.12 148 THR A N 1
ATOM 1150 C CA . THR A 1 148 ? -1.150 -6.568 -3.080 1.00 97.12 148 THR A CA 1
ATOM 1151 C C . THR A 1 148 ? -1.839 -6.211 -4.380 1.00 97.12 148 THR A C 1
ATOM 1153 O O . THR A 1 148 ? -2.875 -5.552 -4.372 1.00 97.12 148 THR A O 1
ATOM 1156 N N . SER A 1 149 ? -1.254 -6.632 -5.497 1.00 95.31 149 SER A N 1
ATOM 1157 C CA . SER A 1 149 ? -1.887 -6.536 -6.807 1.00 95.31 149 SER A CA 1
ATOM 1158 C C . SER A 1 149 ? -2.969 -7.604 -6.891 1.00 95.31 149 SER A C 1
ATOM 1160 O O . SER A 1 149 ? -2.680 -8.787 -6.726 1.00 95.31 149 SER A O 1
ATOM 1162 N N . VAL A 1 150 ? -4.206 -7.193 -7.145 1.00 94.12 150 VAL A N 1
ATOM 1163 C CA . VAL A 1 150 ? -5.366 -8.088 -7.194 1.00 94.12 150 VAL A CA 1
ATOM 1164 C C . VAL A 1 150 ? -6.103 -7.946 -8.527 1.00 94.12 150 VAL A C 1
ATOM 1166 O O . VAL A 1 150 ? -6.118 -6.856 -9.099 1.00 94.12 150 VAL A O 1
ATOM 1169 N N . PRO A 1 151 ? -6.716 -9.019 -9.050 1.00 91.81 151 PRO A N 1
ATOM 1170 C CA . PRO A 1 151 ? -7.504 -8.949 -10.280 1.00 91.81 151 PRO A CA 1
ATOM 1171 C C . PRO A 1 151 ? -8.890 -8.321 -10.060 1.00 91.81 151 PRO A C 1
ATOM 1173 O O . PRO A 1 151 ? -9.427 -7.666 -10.947 1.00 91.81 151 PRO A O 1
ATOM 1176 N N . ASP A 1 152 ? -9.486 -8.486 -8.876 1.00 91.81 152 ASP A N 1
ATOM 1177 C CA . ASP A 1 152 ? -10.829 -7.994 -8.574 1.00 91.81 152 ASP A CA 1
ATOM 1178 C C . ASP A 1 152 ? -11.041 -7.717 -7.073 1.00 91.81 152 ASP A C 1
ATOM 1180 O O . ASP A 1 152 ? -10.138 -7.885 -6.254 1.00 91.81 152 ASP A O 1
ATOM 1184 N N . GLN A 1 153 ? -12.238 -7.234 -6.724 1.00 90.81 153 GLN A N 1
ATOM 1185 C CA . GLN A 1 153 ? -12.663 -6.955 -5.344 1.00 90.81 153 GLN A CA 1
ATOM 1186 C C . GLN A 1 153 ? -13.506 -8.094 -4.737 1.00 90.81 153 GLN A C 1
ATOM 1188 O O . GLN A 1 153 ? -14.201 -7.888 -3.741 1.00 90.81 153 GLN A O 1
ATOM 1193 N N . LYS A 1 154 ? -13.515 -9.294 -5.336 1.00 91.94 154 LYS A N 1
ATOM 1194 C CA . LYS A 1 154 ? -14.335 -10.402 -4.825 1.00 91.94 154 LYS A CA 1
ATOM 1195 C C . LYS A 1 154 ? -13.797 -10.886 -3.483 1.00 91.94 154 LYS A C 1
ATOM 1197 O O . LYS A 1 154 ? -12.594 -10.866 -3.229 1.00 91.94 154 LYS A O 1
ATOM 1202 N N . GLN A 1 155 ? -14.690 -11.409 -2.644 1.00 93.44 155 GLN A N 1
ATOM 1203 C CA . GLN A 1 155 ? -14.318 -11.977 -1.347 1.00 93.44 155 GLN A CA 1
ATOM 1204 C C . GLN A 1 155 ? -13.253 -13.076 -1.482 1.00 93.44 155 GLN A C 1
ATOM 1206 O O . GLN A 1 155 ? -12.295 -13.070 -0.720 1.00 93.44 155 GLN A O 1
ATOM 1211 N N . SER A 1 156 ? -13.368 -13.966 -2.475 1.00 94.75 156 SER A N 1
ATOM 1212 C CA . SER A 1 156 ? -12.382 -15.029 -2.739 1.00 94.75 156 SER A CA 1
ATOM 1213 C C . SER A 1 156 ? -10.966 -14.501 -2.987 1.00 94.75 156 SER A C 1
ATOM 1215 O O . SER A 1 156 ? -9.996 -15.190 -2.697 1.00 94.75 156 SER A O 1
ATOM 1217 N N . THR A 1 157 ? -10.855 -13.283 -3.517 1.00 94.62 157 THR A N 1
ATOM 1218 C CA . THR A 1 157 ? -9.589 -12.618 -3.833 1.00 94.62 157 THR A CA 1
ATOM 1219 C C . THR A 1 157 ? -9.055 -11.842 -2.632 1.00 94.62 157 THR A C 1
ATOM 1221 O O . THR A 1 157 ? -7.863 -11.888 -2.342 1.00 94.62 157 THR A O 1
ATOM 1224 N N . LEU A 1 158 ? -9.929 -11.117 -1.925 1.00 95.25 158 LEU A N 1
ATOM 1225 C CA . LEU A 1 158 ? -9.526 -10.214 -0.845 1.00 95.25 158 LEU A CA 1
ATOM 1226 C C . LEU A 1 158 ? -9.372 -10.911 0.509 1.00 95.25 158 LEU A C 1
ATOM 1228 O O . LEU A 1 158 ? -8.467 -10.560 1.259 1.00 95.25 158 LEU A O 1
ATOM 1232 N N . GLN A 1 159 ? -10.228 -11.880 0.842 1.00 94.94 159 GLN A N 1
ATOM 1233 C CA . GLN A 1 159 ? -10.224 -12.537 2.153 1.00 94.94 159 GLN A CA 1
ATOM 1234 C C . GLN A 1 159 ? -8.859 -13.153 2.520 1.00 94.94 159 GLN A C 1
ATOM 1236 O O . GLN A 1 159 ? -8.387 -12.856 3.619 1.00 94.94 159 GLN A O 1
ATOM 1241 N N . PRO A 1 160 ? -8.166 -13.893 1.627 1.00 95.88 160 PRO A N 1
ATOM 1242 C CA . PRO A 1 160 ? -6.863 -14.483 1.954 1.00 95.88 160 PRO A CA 1
ATOM 1243 C C . PRO A 1 160 ? -5.769 -13.455 2.287 1.00 95.88 160 PRO A C 1
ATOM 1245 O O . PRO A 1 160 ? -4.777 -13.764 2.946 1.00 95.88 160 PRO A O 1
ATOM 1248 N N . LEU A 1 161 ? -5.926 -12.196 1.859 1.00 96.38 161 LEU A N 1
ATOM 1249 C CA . LEU A 1 161 ? -4.940 -11.143 2.131 1.00 96.38 161 LEU A CA 1
ATOM 1250 C C . LEU A 1 161 ? -4.857 -10.780 3.618 1.00 96.38 161 LEU A C 1
ATOM 1252 O O . LEU A 1 161 ? -3.863 -10.192 4.050 1.00 96.38 161 LEU A O 1
ATOM 1256 N N . PHE A 1 162 ? -5.874 -11.148 4.399 1.00 95.88 162 PHE A N 1
ATOM 1257 C CA . PHE A 1 162 ? -5.973 -10.861 5.826 1.00 95.88 162 PHE A CA 1
ATOM 1258 C C . PHE A 1 162 ? -5.515 -12.022 6.718 1.00 95.88 162 PHE A C 1
ATOM 1260 O O . PHE A 1 162 ? -5.385 -11.815 7.922 1.00 95.88 162 PHE A O 1
ATOM 1267 N N . ASP A 1 163 ? -5.203 -13.198 6.160 1.00 95.00 163 ASP A N 1
ATOM 1268 C CA . ASP A 1 163 ? -4.900 -14.427 6.920 1.00 95.00 163 ASP A CA 1
ATOM 1269 C C . ASP A 1 163 ? -3.703 -14.294 7.871 1.00 95.00 163 ASP A C 1
ATOM 1271 O O . ASP A 1 163 ? -3.593 -15.012 8.863 1.00 95.00 163 ASP A O 1
ATOM 1275 N N . PHE A 1 164 ? -2.791 -13.358 7.592 1.00 95.75 164 PHE A N 1
ATOM 1276 C CA . PHE A 1 164 ? -1.647 -13.109 8.466 1.00 95.75 164 PHE A CA 1
ATOM 1277 C C . PHE A 1 164 ? -2.020 -12.352 9.748 1.00 95.75 164 PHE A C 1
ATOM 1279 O O . PHE A 1 164 ? -1.244 -12.366 10.701 1.00 95.75 164 PHE A O 1
ATOM 1286 N N . LEU A 1 165 ? -3.163 -11.662 9.785 1.00 95.44 165 LEU A N 1
ATOM 1287 C CA . LEU A 1 165 ? -3.582 -10.872 10.937 1.00 95.44 165 LEU A CA 1
ATOM 1288 C C . LEU A 1 165 ? -4.078 -11.784 12.069 1.00 95.44 165 LEU A C 1
ATOM 1290 O O . LEU A 1 165 ? -4.734 -12.795 11.816 1.00 95.44 165 LEU A O 1
ATOM 1294 N N . PRO A 1 166 ? -3.845 -11.423 13.345 1.00 93.50 166 PRO A N 1
ATOM 1295 C CA . PRO A 1 166 ? -4.491 -12.104 14.457 1.00 93.50 166 PRO A CA 1
ATOM 1296 C C . PRO A 1 166 ? -6.014 -12.098 14.318 1.00 93.50 166 PRO A C 1
ATOM 1298 O O . PRO A 1 166 ? -6.608 -11.104 13.878 1.00 93.50 166 PRO A O 1
ATOM 1301 N N . LYS A 1 167 ? -6.654 -13.173 14.787 1.00 88.31 167 LYS A N 1
ATOM 1302 C CA . LYS A 1 167 ? -8.112 -13.220 14.924 1.00 88.31 167 LYS A CA 1
ATOM 1303 C C . LYS A 1 167 ? -8.585 -12.013 15.738 1.00 88.31 167 LYS A C 1
ATOM 1305 O O . LYS A 1 167 ? -7.968 -11.664 16.742 1.00 88.31 167 LYS A O 1
ATOM 1310 N N . ASN A 1 168 ? -9.674 -11.391 15.293 1.00 86.88 168 ASN A N 1
ATOM 1311 C CA . ASN A 1 168 ? -10.258 -10.200 15.909 1.00 86.88 168 ASN A CA 1
ATOM 1312 C C . ASN A 1 168 ? -9.324 -8.971 15.951 1.00 86.88 168 ASN A C 1
ATOM 1314 O O . ASN A 1 168 ? -9.431 -8.138 16.847 1.00 86.88 168 ASN A O 1
ATOM 1318 N N . SER A 1 169 ? -8.399 -8.815 15.002 1.00 93.56 169 SER A N 1
ATOM 1319 C CA . SER A 1 169 ? -7.647 -7.556 14.885 1.00 93.56 169 SER A CA 1
ATOM 1320 C C . SER A 1 169 ? -8.594 -6.382 14.603 1.00 93.56 169 SER A C 1
ATOM 1322 O O . SER A 1 169 ? -9.492 -6.537 13.777 1.00 93.56 169 SER A O 1
ATOM 1324 N N . PRO A 1 170 ? -8.414 -5.198 15.214 1.00 94.75 170 PRO A N 1
ATOM 1325 C CA . PRO A 1 170 ? -9.228 -4.032 14.879 1.00 94.75 170 PRO A CA 1
ATOM 1326 C C . PRO A 1 170 ? -8.965 -3.634 13.428 1.00 94.75 170 PRO A C 1
ATOM 1328 O O . PRO A 1 170 ? -7.847 -3.245 13.077 1.00 94.75 170 PRO A O 1
ATOM 1331 N N . LEU A 1 171 ? -9.992 -3.783 12.592 1.00 95.88 171 LEU A N 1
ATOM 1332 C CA . LEU A 1 171 ? -9.900 -3.624 11.146 1.00 95.88 171 LEU A CA 1
ATOM 1333 C C . LEU A 1 171 ? -11.002 -2.694 10.672 1.00 95.88 171 LEU A C 1
ATOM 1335 O O . LEU A 1 171 ? -12.182 -3.015 10.793 1.00 95.88 171 LEU A O 1
ATOM 1339 N N . PHE A 1 172 ? -10.610 -1.543 10.143 1.00 96.44 172 PHE A N 1
ATOM 1340 C CA . PHE A 1 172 ? -11.516 -0.532 9.627 1.00 96.44 172 PHE A CA 1
ATOM 1341 C C . PHE A 1 172 ? -11.455 -0.482 8.103 1.00 96.44 172 PHE A C 1
ATOM 1343 O O . PHE A 1 172 ? -10.385 -0.600 7.505 1.00 96.44 172 PHE A O 1
ATOM 1350 N N . SER A 1 173 ? -12.601 -0.291 7.467 1.00 95.00 173 SER A N 1
ATOM 1351 C CA . SER A 1 173 ? -12.691 -0.072 6.024 1.00 95.00 173 SER A CA 1
ATOM 1352 C C . SER A 1 173 ? -13.819 0.899 5.692 1.00 95.00 173 SER A C 1
ATOM 1354 O O . SER A 1 173 ? -14.520 1.406 6.573 1.00 95.00 173 SER A O 1
ATOM 1356 N N . ASP A 1 174 ? -14.012 1.151 4.407 1.00 89.50 174 ASP A N 1
ATOM 1357 C CA . ASP A 1 174 ? -15.294 1.620 3.900 1.00 89.50 174 ASP A CA 1
ATOM 1358 C C . ASP A 1 174 ? -16.292 0.440 3.797 1.00 89.50 174 ASP A C 1
ATOM 1360 O O . ASP A 1 174 ? -16.043 -0.664 4.293 1.00 89.50 174 ASP A O 1
ATOM 1364 N N . GLU A 1 175 ? -17.444 0.646 3.164 1.00 85.12 175 GLU A N 1
ATOM 1365 C CA . GLU A 1 175 ? -18.453 -0.405 2.961 1.00 85.12 175 GLU A CA 1
ATOM 1366 C C . GLU A 1 175 ? -18.106 -1.440 1.868 1.00 85.12 175 GLU A C 1
ATOM 1368 O O . GLU A 1 175 ? -18.957 -2.253 1.514 1.00 85.12 175 GLU A O 1
ATOM 1373 N N . GLY A 1 176 ? -16.877 -1.468 1.334 1.00 83.12 176 GLY A N 1
ATOM 1374 C CA . GLY A 1 176 ? -16.495 -2.368 0.239 1.00 83.12 176 GLY A CA 1
ATOM 1375 C C . GLY A 1 176 ? -16.386 -3.856 0.605 1.00 83.12 176 GLY A C 1
ATOM 1376 O O . GLY A 1 176 ? -16.419 -4.710 -0.282 1.00 83.12 176 GLY A O 1
ATOM 1377 N N . ILE A 1 177 ? -16.270 -4.197 1.896 1.00 91.38 177 ILE A N 1
ATOM 1378 C CA . ILE A 1 177 ? -16.040 -5.579 2.371 1.00 91.38 177 ILE A CA 1
ATOM 1379 C C . ILE A 1 177 ? -16.962 -5.997 3.539 1.00 91.38 177 ILE A C 1
ATOM 1381 O O . ILE A 1 177 ? -16.487 -6.463 4.577 1.00 91.38 177 ILE A O 1
ATOM 1385 N N . PRO A 1 178 ? -18.298 -5.899 3.399 1.00 90.88 178 PRO A N 1
ATOM 1386 C CA . PRO A 1 178 ? -19.237 -6.144 4.503 1.00 90.88 178 PRO A CA 1
ATOM 1387 C C . PRO A 1 178 ? -19.171 -7.579 5.055 1.00 90.88 178 PRO A C 1
ATOM 1389 O O . PRO A 1 178 ? -19.471 -7.821 6.223 1.00 90.88 178 PRO A O 1
ATOM 1392 N N . TRP A 1 179 ? -18.730 -8.542 4.240 1.00 92.94 179 TRP A N 1
ATOM 1393 C CA . TRP A 1 179 ? -18.531 -9.939 4.636 1.00 92.94 179 TRP A CA 1
ATOM 1394 C C . TRP A 1 179 ? -17.474 -10.115 5.738 1.00 92.94 179 TRP A C 1
ATOM 1396 O O . TRP A 1 179 ? -17.522 -11.111 6.459 1.00 92.94 179 TRP A O 1
ATOM 1406 N N . MET A 1 180 ? -16.561 -9.153 5.924 1.00 93.38 180 MET A N 1
ATOM 1407 C CA . MET A 1 180 ? -15.516 -9.210 6.951 1.00 93.38 180 MET A CA 1
ATOM 1408 C C . MET A 1 180 ? -16.092 -9.240 8.376 1.00 93.38 180 MET A C 1
ATOM 1410 O O . MET A 1 180 ? -15.518 -9.884 9.257 1.00 93.38 180 MET A O 1
ATOM 1414 N N . ALA A 1 181 ? -17.268 -8.639 8.590 1.00 92.50 181 ALA A N 1
ATOM 1415 C CA . ALA A 1 181 ? -17.966 -8.648 9.878 1.00 92.50 181 ALA A CA 1
ATOM 1416 C C . ALA A 1 181 ? -18.270 -10.068 10.397 1.00 92.50 181 ALA A C 1
ATOM 1418 O O . ALA A 1 181 ? -18.349 -10.280 11.603 1.00 92.50 181 ALA A O 1
ATOM 1419 N N . ARG A 1 182 ? -18.408 -11.056 9.497 1.00 92.06 182 ARG A N 1
ATOM 1420 C CA . ARG A 1 182 ? -18.676 -12.462 9.855 1.00 92.06 182 ARG A CA 1
ATOM 1421 C C . ARG A 1 182 ? -17.453 -13.170 10.441 1.00 92.06 182 ARG A C 1
ATOM 1423 O O . ARG A 1 182 ? -17.605 -14.129 11.189 1.00 92.06 182 ARG A O 1
ATOM 1430 N N . TYR A 1 183 ? -16.253 -12.715 10.085 1.00 90.75 183 TYR A N 1
ATOM 1431 C CA . TYR A 1 183 ? -14.988 -13.369 10.440 1.00 90.75 183 TYR A CA 1
ATOM 1432 C C . TYR A 1 183 ? -14.206 -12.610 11.512 1.00 90.75 183 TYR A C 1
ATOM 1434 O O . TYR A 1 183 ? -13.377 -13.196 12.209 1.00 90.75 183 TYR A O 1
ATOM 1442 N N . ASN A 1 184 ? -14.462 -11.309 11.648 1.00 92.75 184 ASN A N 1
ATOM 1443 C CA . ASN A 1 184 ? -13.758 -10.433 12.564 1.00 92.75 184 ASN A CA 1
ATOM 1444 C C . ASN A 1 184 ? -14.752 -9.574 13.356 1.00 92.75 184 ASN A C 1
ATOM 1446 O O . ASN A 1 184 ? -15.304 -8.605 12.839 1.00 92.75 184 ASN A O 1
ATOM 1450 N N . LYS A 1 185 ? -14.916 -9.887 14.646 1.00 91.94 185 LYS A N 1
ATOM 1451 C CA . LYS A 1 185 ? -15.801 -9.145 15.565 1.00 91.94 185 LYS A CA 1
ATOM 1452 C C . LYS A 1 185 ? -15.404 -7.669 15.724 1.00 91.94 185 LYS A C 1
ATOM 1454 O O . LYS A 1 185 ? -16.252 -6.807 15.958 1.00 91.94 185 LYS A O 1
ATOM 1459 N N . ASN A 1 186 ? -14.117 -7.364 15.563 1.00 94.31 186 ASN A N 1
ATOM 1460 C CA . ASN A 1 186 ? -13.560 -6.017 15.680 1.00 94.31 186 ASN A CA 1
ATOM 1461 C C . ASN A 1 186 ? -13.504 -5.284 14.329 1.00 94.31 186 ASN A C 1
ATOM 1463 O O . ASN A 1 186 ? -12.889 -4.222 14.219 1.00 94.31 186 ASN A O 1
ATOM 1467 N N . PHE A 1 187 ? -14.159 -5.827 13.300 1.00 95.25 187 PHE A N 1
ATOM 1468 C CA . PHE A 1 187 ? -14.359 -5.129 12.044 1.00 95.25 187 PHE A CA 1
ATOM 1469 C C . PHE A 1 187 ? -15.342 -3.967 12.210 1.00 95.25 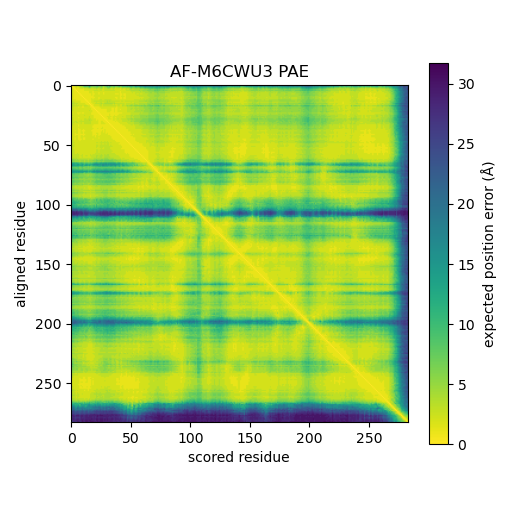187 PHE A C 1
ATOM 1471 O O . PHE A 1 187 ? -16.402 -4.122 12.823 1.00 95.25 187 PHE A O 1
ATOM 1478 N N . ARG A 1 188 ? -15.019 -2.803 11.646 1.00 94.38 188 ARG A N 1
ATOM 1479 C CA . ARG A 1 188 ? -15.944 -1.668 11.537 1.00 94.38 188 ARG A CA 1
ATOM 1480 C C . ARG A 1 188 ? -15.834 -1.050 10.147 1.00 94.38 188 ARG A C 1
ATOM 1482 O O . ARG A 1 188 ? -14.742 -0.951 9.600 1.00 94.38 188 ARG A O 1
ATOM 1489 N N . SER A 1 189 ? -16.950 -0.588 9.601 1.00 93.94 189 SER A N 1
ATOM 1490 C CA . SER A 1 189 ? -16.981 0.105 8.314 1.00 93.94 189 SER A CA 1
ATOM 1491 C C . SER A 1 189 ? -17.663 1.460 8.432 1.00 93.94 189 SER A C 1
ATOM 1493 O O . SER A 1 189 ? -18.560 1.646 9.257 1.00 93.94 189 SER A O 1
ATOM 1495 N N . VAL A 1 190 ? -17.252 2.402 7.586 1.00 92.38 190 VAL A N 1
ATOM 1496 C CA . VAL A 1 190 ? -17.928 3.693 7.427 1.00 92.38 190 VAL A CA 1
ATOM 1497 C C . VAL A 1 190 ? -18.582 3.787 6.045 1.00 92.38 190 VAL A C 1
ATOM 1499 O O . VAL A 1 190 ? -18.011 3.377 5.035 1.00 92.38 190 VAL A O 1
ATOM 1502 N N . ASN A 1 191 ? -19.804 4.316 6.002 1.00 90.62 191 ASN A N 1
ATOM 1503 C CA . ASN A 1 191 ? -20.582 4.444 4.774 1.00 90.62 191 ASN A CA 1
ATOM 1504 C C . ASN A 1 191 ? -20.251 5.742 4.033 1.00 90.62 191 ASN A C 1
ATOM 1506 O O . ASN A 1 191 ? -20.826 6.792 4.323 1.00 90.62 191 ASN A O 1
ATOM 1510 N N . HIS A 1 192 ? -19.390 5.656 3.018 1.00 88.06 192 HIS A N 1
ATOM 1511 C CA . HIS A 1 192 ? -19.027 6.798 2.170 1.00 88.06 192 HIS A CA 1
ATOM 1512 C C . HIS A 1 192 ? -20.186 7.318 1.303 1.00 88.06 192 HIS A C 1
ATOM 1514 O O . HIS A 1 192 ? -20.158 8.471 0.867 1.00 88.06 192 HIS A O 1
ATOM 1520 N N . SER A 1 193 ? -21.211 6.496 1.073 1.00 88.00 193 SER A N 1
ATOM 1521 C CA . SER A 1 193 ? -22.407 6.831 0.290 1.00 88.00 193 SER A CA 1
ATOM 1522 C C . SER A 1 193 ? -23.580 7.313 1.153 1.00 88.00 193 SER A C 1
ATOM 1524 O O . SER A 1 193 ? -24.678 7.525 0.630 1.00 88.00 193 SER A O 1
ATOM 1526 N N . ALA A 1 194 ? -23.371 7.509 2.460 1.00 89.81 194 ALA A N 1
ATOM 1527 C CA . ALA A 1 194 ? -24.426 7.904 3.379 1.00 89.81 194 ALA A CA 1
ATOM 1528 C C . A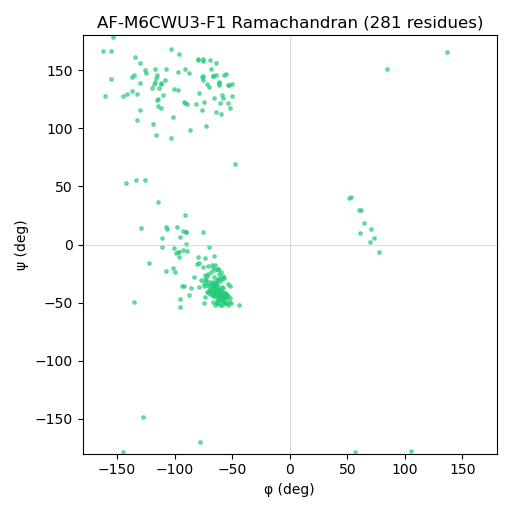LA A 1 194 ? -25.053 9.237 2.949 1.00 89.81 194 ALA A C 1
ATOM 1530 O O . ALA A 1 194 ? -24.366 10.238 2.711 1.00 89.81 194 ALA A O 1
ATOM 1531 N N . ARG A 1 195 ? -26.384 9.248 2.854 1.00 90.00 195 ARG A N 1
ATOM 1532 C CA . ARG A 1 195 ? -27.178 10.429 2.501 1.00 90.00 195 ARG A CA 1
ATOM 1533 C C . ARG A 1 195 ? -27.505 11.246 3.743 1.00 90.00 195 ARG A C 1
ATOM 1535 O O . ARG A 1 195 ? -27.649 10.698 4.836 1.00 90.00 195 ARG A O 1
ATOM 1542 N N . ALA A 1 196 ? -27.598 12.564 3.583 1.00 89.94 196 ALA A N 1
ATOM 1543 C CA . ALA A 1 196 ? -28.012 13.424 4.685 1.00 89.94 196 ALA A CA 1
ATOM 1544 C C . ALA A 1 196 ? -29.458 13.103 5.088 1.00 89.94 196 ALA A C 1
ATOM 1546 O O . ALA A 1 196 ? -30.289 12.809 4.231 1.00 89.94 196 ALA A O 1
ATOM 1547 N N . LYS A 1 197 ? -29.768 13.211 6.386 1.00 85.25 197 LYS A N 1
ATOM 1548 C CA . LYS A 1 197 ? -31.154 13.100 6.871 1.00 85.25 197 LYS A CA 1
ATOM 1549 C C . LYS A 1 197 ? -32.034 14.226 6.317 1.00 85.25 197 LYS A C 1
ATOM 1551 O O . LYS A 1 197 ? -33.165 13.979 5.927 1.00 85.25 197 LYS A O 1
ATOM 1556 N N . ASP A 1 198 ? -31.491 15.443 6.260 1.00 84.00 198 ASP A N 1
ATOM 1557 C CA . ASP A 1 198 ? -32.120 16.592 5.608 1.00 84.00 198 ASP A CA 1
ATOM 1558 C C . ASP A 1 198 ? -31.460 16.843 4.245 1.00 84.00 198 ASP A C 1
ATOM 1560 O O . ASP A 1 198 ? -30.456 17.554 4.131 1.00 84.00 198 ASP A O 1
ATOM 1564 N N . GLY A 1 199 ? -32.027 16.224 3.207 1.00 77.38 199 GLY A N 1
ATOM 1565 C CA . GLY A 1 199 ? -31.528 16.309 1.834 1.00 77.38 199 GLY A CA 1
ATOM 1566 C C . GLY A 1 199 ? -31.622 17.702 1.203 1.00 77.38 199 GLY A C 1
ATOM 1567 O O . GLY A 1 199 ? -31.043 17.913 0.139 1.00 77.38 199 GLY A O 1
ATOM 1568 N N . LYS A 1 200 ? -32.318 18.663 1.835 1.00 80.38 200 LYS A N 1
ATOM 1569 C CA . LYS A 1 200 ? -32.486 20.022 1.291 1.00 80.38 200 LYS A CA 1
ATOM 1570 C C . LYS A 1 200 ? -31.205 20.854 1.368 1.00 80.38 200 LYS A C 1
ATOM 1572 O O . LYS A 1 200 ? -30.993 21.716 0.524 1.00 80.38 200 LYS A O 1
ATOM 1577 N N . ARG A 1 201 ? -30.352 20.613 2.373 1.00 78.88 201 ARG A N 1
ATOM 1578 C CA . ARG A 1 201 ? -29.105 21.378 2.587 1.00 78.88 201 ARG A CA 1
ATOM 1579 C C . ARG A 1 201 ? -27.887 20.730 1.943 1.00 78.88 201 ARG A C 1
ATOM 1581 O O . ARG A 1 201 ? -26.982 21.421 1.488 1.00 78.88 201 ARG A O 1
ATOM 1588 N N . ASN A 1 202 ? -27.832 19.402 1.949 1.00 85.00 202 ASN A N 1
ATOM 1589 C CA . ASN A 1 202 ? -26.760 18.634 1.333 1.00 85.00 202 ASN A CA 1
ATOM 1590 C C . ASN A 1 202 ? -27.293 17.248 0.982 1.00 85.00 202 ASN A C 1
ATOM 1592 O O . ASN A 1 202 ? -28.040 16.657 1.752 1.00 85.00 202 ASN A O 1
ATOM 1596 N N . VAL A 1 203 ? -26.875 16.696 -0.152 1.00 89.81 203 VAL A N 1
ATOM 1597 C CA . VAL A 1 203 ? -27.265 15.340 -0.557 1.00 89.81 203 VAL A CA 1
ATOM 1598 C C . VAL A 1 203 ? -26.575 14.282 0.317 1.00 89.81 203 VAL A C 1
ATOM 1600 O O . VAL A 1 203 ? -27.064 13.165 0.479 1.00 89.81 203 VAL A O 1
ATOM 1603 N N . TRP A 1 204 ? -25.427 14.613 0.902 1.00 90.94 204 TRP A N 1
ATOM 1604 C CA . TRP A 1 204 ? -24.561 13.657 1.577 1.00 90.94 204 TRP A CA 1
ATOM 1605 C C . TRP A 1 204 ? -24.436 13.915 3.078 1.00 90.94 204 TRP A C 1
ATOM 1607 O O . TRP A 1 204 ? -24.380 15.062 3.523 1.00 90.94 204 TRP A O 1
ATOM 1617 N N . ALA A 1 205 ? -24.317 12.839 3.855 1.00 89.25 205 ALA A N 1
ATOM 1618 C CA . ALA A 1 205 ? -24.129 12.915 5.296 1.00 89.25 205 ALA A CA 1
ATOM 1619 C C . ALA A 1 205 ? -22.762 13.525 5.654 1.00 89.25 205 ALA A C 1
ATOM 1621 O O . ALA A 1 205 ? -21.760 13.309 4.965 1.00 89.25 205 ALA A O 1
ATOM 1622 N N . LYS A 1 206 ? -22.722 14.283 6.756 1.00 88.00 206 LYS A N 1
ATOM 1623 C CA . LYS A 1 206 ? -21.503 14.936 7.265 1.00 88.00 206 LYS A CA 1
ATOM 1624 C C . LYS A 1 206 ? -20.476 13.916 7.770 1.00 88.00 206 LYS A C 1
ATOM 1626 O O . LYS A 1 206 ? -19.280 14.096 7.577 1.00 88.00 206 LYS A O 1
ATOM 1631 N N . ASP A 1 207 ? -20.953 12.846 8.392 1.00 89.56 207 ASP A N 1
ATOM 1632 C CA . ASP A 1 207 ? -20.197 11.767 9.036 1.00 89.56 207 ASP A CA 1
ATOM 1633 C C . ASP A 1 207 ? -19.861 10.602 8.086 1.00 89.56 207 ASP A C 1
ATOM 1635 O O . ASP A 1 207 ? -19.367 9.564 8.518 1.00 89.56 207 ASP A O 1
ATOM 1639 N N . ARG A 1 208 ? -20.082 10.765 6.773 1.00 88.75 208 ARG A N 1
ATOM 1640 C CA . ARG A 1 208 ? -19.875 9.694 5.783 1.00 88.75 208 ARG A CA 1
ATOM 1641 C C . ARG A 1 208 ? -18.421 9.235 5.635 1.00 88.75 208 ARG A C 1
ATOM 1643 O O . ARG A 1 208 ? -18.196 8.142 5.151 1.00 88.75 208 ARG A O 1
ATOM 1650 N N . TYR A 1 209 ? -17.444 10.059 6.017 1.00 88.31 209 TYR A N 1
ATOM 1651 C CA . TYR A 1 209 ? -16.009 9.723 5.937 1.00 88.31 209 TYR A CA 1
ATOM 1652 C C . TYR A 1 209 ? -15.406 9.301 7.281 1.00 88.31 209 TYR A C 1
ATOM 1654 O O . TYR A 1 209 ? -14.334 8.701 7.334 1.00 88.31 209 TYR A O 1
ATOM 1662 N N . SER A 1 210 ? -16.056 9.674 8.381 1.00 91.81 210 SER A N 1
ATOM 1663 C CA . SER A 1 210 ? -15.608 9.366 9.733 1.00 91.81 210 SER A CA 1
ATOM 1664 C C . SER A 1 210 ? -16.782 9.502 10.689 1.00 91.81 210 SER A C 1
ATOM 1666 O O . SER A 1 210 ? -17.441 10.546 10.718 1.00 91.81 210 SER A O 1
ATOM 1668 N N . LYS A 1 211 ? -17.019 8.461 11.484 1.00 92.25 211 LYS A N 1
ATOM 1669 C CA . LYS A 1 211 ? -18.105 8.414 12.461 1.00 92.25 211 LYS A CA 1
ATOM 1670 C C . LYS A 1 211 ? -17.656 7.650 13.694 1.00 92.25 211 LYS A C 1
ATOM 1672 O O . LYS A 1 211 ? -17.215 6.514 13.565 1.00 92.25 211 LYS A O 1
ATOM 1677 N N . ASN A 1 212 ? -17.809 8.237 14.883 1.00 91.75 212 ASN A N 1
ATOM 1678 C CA . ASN A 1 212 ? -17.571 7.549 16.160 1.00 91.75 212 ASN A CA 1
ATOM 1679 C C . ASN A 1 212 ? -16.174 6.892 16.249 1.00 91.75 212 ASN A C 1
ATOM 1681 O O . ASN A 1 212 ? -16.037 5.741 16.662 1.00 91.75 212 ASN A O 1
ATOM 1685 N N . GLY A 1 213 ? -15.141 7.585 15.757 1.00 89.56 213 GLY A N 1
ATOM 1686 C CA . GLY A 1 213 ? -13.766 7.076 15.691 1.00 89.56 213 GLY A CA 1
ATOM 1687 C C . GLY A 1 213 ? -13.485 6.084 14.553 1.00 89.56 213 GLY A C 1
ATOM 1688 O O . GLY A 1 213 ? -12.330 5.729 14.330 1.00 89.56 213 GLY A O 1
ATOM 1689 N N . ILE A 1 214 ? -14.497 5.656 13.797 1.00 93.06 214 ILE A N 1
ATOM 1690 C CA . ILE A 1 214 ? -14.358 4.732 12.666 1.00 93.06 214 ILE A CA 1
ATOM 1691 C C . ILE A 1 214 ? -14.144 5.541 11.387 1.00 93.06 214 ILE A C 1
ATOM 1693 O O . ILE A 1 214 ? -14.980 6.363 11.013 1.00 93.06 214 ILE A O 1
ATOM 1697 N N . SER A 1 215 ? -13.032 5.294 10.698 1.00 92.81 215 SER A N 1
ATOM 1698 C CA . SER A 1 215 ? -12.726 5.878 9.390 1.00 92.81 215 SER A CA 1
ATOM 1699 C C . SER A 1 215 ? -11.756 4.991 8.612 1.00 92.81 215 SER A C 1
ATOM 1701 O O . SER A 1 215 ? -11.109 4.114 9.188 1.00 92.81 215 SER A O 1
ATOM 1703 N N . ASN A 1 216 ? -11.600 5.245 7.312 1.00 92.81 216 ASN A N 1
ATOM 1704 C CA . ASN A 1 216 ? -10.634 4.540 6.465 1.00 92.81 216 ASN A CA 1
ATOM 1705 C C . ASN A 1 216 ? -9.402 5.387 6.081 1.00 92.81 216 ASN A C 1
ATOM 1707 O O . ASN A 1 216 ? -8.612 5.023 5.217 1.00 92.81 216 ASN A O 1
ATOM 1711 N N . GLN A 1 217 ? -9.195 6.520 6.755 1.00 92.56 217 GLN A N 1
ATOM 1712 C CA . GLN A 1 217 ? -8.243 7.556 6.329 1.00 92.56 217 GLN A CA 1
ATOM 1713 C C . GLN A 1 217 ? -6.788 7.080 6.201 1.00 92.56 217 GLN A C 1
ATOM 1715 O O . GLN A 1 217 ? -6.032 7.612 5.389 1.00 92.56 217 GLN A O 1
ATOM 1720 N N . THR A 1 218 ? -6.366 6.090 6.995 1.00 94.75 218 THR A N 1
ATOM 1721 C CA . THR A 1 218 ? -4.999 5.554 6.913 1.00 94.75 218 THR A CA 1
ATOM 1722 C C . THR A 1 218 ? -4.752 4.877 5.562 1.00 94.75 218 THR A C 1
ATOM 1724 O O . THR A 1 218 ? -3.706 5.105 4.954 1.00 94.75 218 THR A O 1
ATOM 1727 N N . SER A 1 219 ? -5.696 4.065 5.072 1.00 94.69 219 SER A N 1
ATOM 1728 C CA . SER A 1 219 ? -5.545 3.379 3.784 1.00 94.69 219 SER A CA 1
ATOM 1729 C C . SER A 1 219 ? -5.677 4.373 2.622 1.00 94.69 219 SER A C 1
ATOM 1731 O O . SER A 1 219 ? -4.839 4.353 1.723 1.00 94.69 219 SER A O 1
ATOM 1733 N N . GLU A 1 220 ? -6.620 5.319 2.692 1.00 93.88 220 GLU A N 1
ATOM 1734 C CA . GLU A 1 220 ? -6.789 6.395 1.703 1.00 93.88 220 GLU A CA 1
ATOM 1735 C C . GLU A 1 220 ? -5.539 7.284 1.597 1.00 93.88 220 GLU A C 1
ATOM 1737 O O . GLU A 1 220 ? -5.088 7.632 0.502 1.00 93.88 220 GLU A O 1
ATOM 1742 N N . GLY A 1 221 ? -4.926 7.631 2.733 1.00 94.50 221 GLY A N 1
ATOM 1743 C CA . GLY A 1 221 ? -3.682 8.399 2.774 1.00 94.50 221 GLY A CA 1
ATOM 1744 C C . GLY A 1 221 ? -2.516 7.652 2.121 1.00 94.50 221 GLY A C 1
ATOM 1745 O O . GLY A 1 221 ? -1.760 8.232 1.335 1.00 94.50 221 GLY A O 1
ATOM 1746 N N . VAL A 1 222 ? -2.402 6.346 2.385 1.00 95.38 222 VAL A N 1
ATOM 1747 C CA . VAL A 1 222 ? -1.419 5.468 1.731 1.00 95.38 222 VAL A CA 1
ATOM 1748 C C . VAL A 1 222 ? -1.670 5.406 0.226 1.00 95.38 222 VAL A C 1
ATOM 1750 O O . VAL A 1 222 ? -0.754 5.642 -0.557 1.00 95.38 222 VAL A O 1
ATOM 1753 N N . GLN A 1 223 ? -2.911 5.181 -0.193 1.00 94.69 223 GLN A N 1
ATOM 1754 C CA . GLN A 1 223 ? -3.311 5.156 -1.596 1.00 94.69 223 GLN A CA 1
ATOM 1755 C C . GLN A 1 223 ? -3.015 6.470 -2.329 1.00 94.69 223 GLN A C 1
ATOM 1757 O O . GLN A 1 223 ? -2.533 6.447 -3.464 1.00 94.69 223 GLN A O 1
ATOM 1762 N N . ARG A 1 224 ? -3.244 7.624 -1.688 1.00 94.44 224 ARG A N 1
ATOM 1763 C CA . ARG A 1 224 ? -2.868 8.936 -2.234 1.00 94.44 224 ARG A CA 1
ATOM 1764 C C . ARG A 1 224 ? -1.360 9.034 -2.450 1.00 94.44 224 ARG A C 1
ATOM 1766 O O . ARG A 1 224 ? -0.934 9.471 -3.520 1.00 94.44 224 ARG A O 1
ATOM 1773 N N . SER A 1 225 ? -0.565 8.603 -1.469 1.00 94.12 225 SER A N 1
ATOM 1774 C CA . SER A 1 225 ? 0.896 8.571 -1.596 1.00 94.12 225 SER A CA 1
ATOM 1775 C C . SER A 1 225 ? 1.338 7.648 -2.730 1.00 94.12 225 SER A C 1
ATOM 1777 O O . SER A 1 225 ? 2.210 8.027 -3.504 1.00 94.12 225 SER A O 1
ATOM 1779 N N . ILE A 1 226 ? 0.726 6.469 -2.860 1.00 94.25 226 ILE A N 1
ATOM 1780 C CA . ILE A 1 226 ? 1.031 5.504 -3.920 1.00 94.25 226 ILE A CA 1
ATOM 1781 C C . ILE A 1 226 ? 0.711 6.102 -5.288 1.00 94.25 226 ILE A C 1
ATOM 1783 O O . ILE A 1 226 ? 1.582 6.103 -6.150 1.00 94.25 226 ILE A O 1
ATOM 1787 N N . LYS A 1 227 ? -0.487 6.666 -5.499 1.00 92.50 227 LYS A N 1
ATOM 1788 C CA . LYS A 1 227 ? -0.835 7.303 -6.783 1.00 92.50 227 LYS A CA 1
ATOM 1789 C C . LYS A 1 227 ? 0.202 8.337 -7.192 1.00 92.50 227 LYS A C 1
ATOM 1791 O O . LYS A 1 227 ? 0.689 8.297 -8.317 1.00 92.50 227 LYS A O 1
ATOM 1796 N N . TYR A 1 228 ? 0.547 9.235 -6.273 1.00 93.06 228 TYR A N 1
ATOM 1797 C CA . TYR A 1 228 ? 1.536 10.269 -6.542 1.00 93.06 228 TYR A CA 1
ATOM 1798 C C . TYR A 1 228 ? 2.901 9.664 -6.891 1.00 93.06 228 TYR A C 1
ATOM 1800 O O . TYR A 1 228 ? 3.451 9.955 -7.949 1.00 93.06 228 TYR A O 1
ATOM 1808 N N . SER A 1 229 ? 3.421 8.768 -6.052 1.00 92.81 229 SER A N 1
ATOM 1809 C CA . SER A 1 229 ? 4.729 8.148 -6.262 1.00 92.81 229 SER A CA 1
ATOM 1810 C C . SER A 1 229 ? 4.812 7.352 -7.558 1.00 92.81 229 SER A C 1
ATOM 1812 O O . SER A 1 229 ? 5.825 7.404 -8.256 1.00 92.81 229 SER A O 1
ATOM 1814 N N . PHE A 1 230 ? 3.759 6.614 -7.898 1.00 92.44 230 PHE A N 1
ATOM 1815 C CA . PHE A 1 230 ? 3.747 5.762 -9.079 1.00 92.44 230 PHE A CA 1
ATOM 1816 C C . PHE A 1 230 ? 3.615 6.567 -10.368 1.00 92.44 230 PHE A C 1
ATOM 1818 O O . PHE A 1 230 ? 4.242 6.210 -11.358 1.00 92.44 230 PHE A O 1
ATOM 1825 N N . LEU A 1 231 ? 2.898 7.691 -10.341 1.00 88.25 231 LEU A N 1
ATOM 1826 C CA . LEU A 1 231 ? 2.890 8.640 -11.454 1.00 88.25 231 LEU A CA 1
ATOM 1827 C C . LEU A 1 231 ? 4.228 9.381 -11.591 1.00 88.25 231 LEU A C 1
ATOM 1829 O O . LEU A 1 231 ? 4.691 9.586 -12.705 1.00 88.25 231 LEU A O 1
ATOM 1833 N N . ALA A 1 232 ? 4.856 9.765 -10.478 1.00 87.75 232 ALA A N 1
ATOM 1834 C CA . ALA A 1 232 ? 6.051 10.609 -10.495 1.00 87.75 232 ALA A CA 1
ATOM 1835 C C . ALA A 1 232 ? 7.369 9.849 -10.732 1.00 87.75 232 ALA A C 1
ATOM 1837 O O . ALA A 1 232 ? 8.327 10.441 -11.220 1.00 87.75 232 ALA A O 1
ATOM 1838 N N . SER A 1 233 ? 7.462 8.571 -10.347 1.00 86.88 233 SER A N 1
ATOM 1839 C CA . SER A 1 233 ? 8.748 7.848 -10.328 1.00 86.88 233 SER A CA 1
ATOM 1840 C C . SER A 1 233 ? 8.694 6.437 -10.911 1.00 86.88 233 SER A C 1
ATOM 1842 O O . SER A 1 233 ? 9.513 6.097 -11.764 1.00 86.88 233 SER A O 1
ATOM 1844 N N . TYR A 1 234 ? 7.732 5.610 -10.494 1.00 86.44 234 TYR A N 1
ATOM 1845 C CA . TYR A 1 234 ? 7.658 4.225 -10.974 1.00 86.44 234 TYR A CA 1
ATOM 1846 C C . TYR A 1 234 ? 7.160 4.118 -12.417 1.00 86.44 234 TYR A C 1
ATOM 1848 O O . TYR A 1 234 ? 7.586 3.212 -13.130 1.00 86.44 234 TYR A O 1
ATOM 1856 N N . ASN A 1 235 ? 6.325 5.067 -12.851 1.00 86.38 235 ASN A N 1
ATOM 1857 C CA . ASN A 1 235 ? 5.596 5.050 -14.116 1.00 86.38 235 ASN A CA 1
ATOM 1858 C C . ASN A 1 235 ? 4.716 3.798 -14.276 1.00 86.38 235 ASN A C 1
ATOM 1860 O O . ASN A 1 235 ? 4.591 2.960 -13.380 1.00 86.38 235 ASN A O 1
ATOM 1864 N N . TYR A 1 236 ? 4.045 3.700 -15.423 1.00 89.25 236 TYR A N 1
ATOM 1865 C CA . TYR A 1 236 ? 3.242 2.533 -15.761 1.00 89.25 236 TYR A CA 1
ATOM 1866 C C . TYR A 1 236 ? 4.099 1.260 -15.826 1.00 89.25 236 TYR A C 1
ATOM 1868 O O . TYR A 1 236 ? 5.164 1.237 -16.444 1.00 89.25 236 TYR A O 1
ATOM 1876 N N . PHE A 1 237 ? 3.568 0.175 -15.270 1.00 88.50 237 PHE A N 1
ATOM 1877 C CA . PHE A 1 237 ? 4.064 -1.184 -15.461 1.00 88.50 237 PHE A CA 1
ATOM 1878 C C . PHE A 1 237 ? 2.916 -2.110 -15.835 1.00 88.50 237 PHE A C 1
ATOM 1880 O O . PHE A 1 237 ? 1.758 -1.874 -15.491 1.00 88.50 237 PHE A O 1
ATOM 1887 N N . LYS A 1 238 ? 3.264 -3.213 -16.500 1.00 87.94 238 LYS A N 1
ATOM 1888 C CA . LYS A 1 238 ? 2.307 -4.284 -16.771 1.00 87.94 238 LYS A CA 1
ATOM 1889 C C . LYS A 1 238 ? 1.787 -4.877 -15.454 1.00 87.94 238 LYS A C 1
ATOM 1891 O O . LYS A 1 238 ? 2.614 -5.107 -14.565 1.00 87.94 238 LYS A O 1
ATOM 1896 N N . PRO A 1 239 ? 0.484 -5.193 -15.345 1.00 87.81 239 PRO A N 1
ATOM 1897 C CA . PRO A 1 239 ? -0.106 -5.761 -14.130 1.00 87.81 239 PRO A CA 1
ATOM 1898 C C . PRO A 1 239 ? 0.635 -6.995 -13.595 1.00 87.81 239 PRO A C 1
ATOM 1900 O O . PRO A 1 239 ? 0.823 -7.117 -12.389 1.00 87.81 239 PRO A O 1
ATOM 1903 N N . GLU A 1 240 ? 1.158 -7.840 -14.490 1.00 89.19 240 GLU A N 1
ATOM 1904 C CA . GLU A 1 240 ? 1.976 -9.027 -14.176 1.00 89.19 240 GLU A CA 1
ATOM 1905 C C . GLU A 1 240 ? 3.192 -8.723 -13.284 1.00 89.19 240 GLU A C 1
ATOM 1907 O O . GLU A 1 240 ? 3.562 -9.523 -12.431 1.00 89.19 240 GLU A O 1
ATOM 1912 N N . ASN A 1 241 ? 3.801 -7.544 -13.442 1.00 89.94 241 ASN A N 1
ATOM 1913 C CA . ASN A 1 241 ? 4.959 -7.126 -12.650 1.00 89.94 241 ASN A CA 1
ATOM 1914 C C . ASN A 1 241 ? 4.563 -6.318 -11.408 1.00 89.94 241 ASN A C 1
ATOM 1916 O O . ASN A 1 241 ? 5.429 -5.946 -10.614 1.00 89.94 241 ASN A O 1
ATOM 1920 N N . GLY A 1 242 ? 3.273 -6.012 -11.236 1.00 91.81 242 GLY A N 1
ATOM 1921 C CA . GLY A 1 242 ? 2.800 -5.054 -10.244 1.00 91.81 242 GLY A CA 1
ATOM 1922 C C . GLY A 1 242 ? 3.186 -5.420 -8.819 1.00 91.81 242 GLY A C 1
ATOM 1923 O O . GLY A 1 242 ? 3.566 -4.540 -8.048 1.00 91.81 242 GLY A O 1
ATOM 1924 N N . GLN A 1 243 ? 3.195 -6.712 -8.484 1.00 95.81 243 GLN A N 1
ATOM 1925 C CA . GLN A 1 243 ? 3.518 -7.147 -7.129 1.00 95.81 243 GLN A CA 1
ATOM 1926 C C . GLN A 1 243 ? 4.945 -6.769 -6.700 1.00 95.81 243 GLN A C 1
ATOM 1928 O O . GLN A 1 243 ? 5.135 -6.376 -5.554 1.00 95.81 243 GLN A O 1
ATOM 1933 N N . LEU A 1 244 ? 5.935 -6.807 -7.601 1.00 95.00 244 LEU A N 1
ATOM 1934 C CA . LEU A 1 244 ? 7.320 -6.439 -7.271 1.00 95.00 244 LEU A CA 1
ATOM 1935 C C . LEU A 1 244 ? 7.449 -4.951 -6.916 1.00 95.00 244 LEU A C 1
ATOM 1937 O O . LEU A 1 244 ? 8.136 -4.596 -5.960 1.00 95.00 244 LEU A O 1
ATOM 1941 N N . TYR A 1 245 ? 6.753 -4.080 -7.650 1.00 95.44 245 TYR A N 1
ATOM 1942 C CA . TYR A 1 245 ? 6.735 -2.639 -7.382 1.00 95.44 245 TYR A CA 1
ATOM 1943 C C . TYR A 1 245 ? 5.992 -2.295 -6.087 1.00 95.44 245 TYR A C 1
ATOM 1945 O O . TYR A 1 245 ? 6.414 -1.422 -5.329 1.00 95.44 245 TYR A O 1
ATOM 1953 N N . LEU A 1 246 ? 4.889 -2.994 -5.816 1.00 96.81 246 LEU A N 1
ATOM 1954 C CA . LEU A 1 246 ? 4.123 -2.826 -4.582 1.00 96.81 246 LEU A CA 1
ATOM 1955 C C . LEU A 1 246 ? 4.908 -3.321 -3.365 1.00 96.81 246 LEU A C 1
ATOM 1957 O O . LEU A 1 246 ? 4.943 -2.635 -2.344 1.00 96.81 246 LEU A O 1
ATOM 1961 N N . ASN A 1 247 ? 5.597 -4.457 -3.495 1.00 97.69 247 ASN A N 1
ATOM 1962 C CA . ASN A 1 247 ? 6.479 -4.982 -2.460 1.00 97.69 247 ASN A CA 1
ATOM 1963 C C . ASN A 1 247 ? 7.620 -4.017 -2.146 1.00 97.69 247 ASN A C 1
ATOM 1965 O O . ASN A 1 247 ? 7.895 -3.762 -0.978 1.00 97.69 247 ASN A O 1
ATOM 1969 N N . GLU A 1 248 ? 8.253 -3.453 -3.177 1.00 97.12 248 GLU A N 1
ATOM 1970 C CA . GLU A 1 248 ? 9.280 -2.427 -3.013 1.00 97.12 248 GLU A CA 1
ATOM 1971 C C . GLU A 1 248 ? 8.752 -1.247 -2.185 1.00 97.12 248 GLU A C 1
ATOM 1973 O O . GLU A 1 248 ? 9.364 -0.878 -1.184 1.00 97.12 248 GLU A O 1
ATOM 1978 N N . PHE A 1 249 ? 7.588 -0.696 -2.538 1.00 97.25 249 PHE A N 1
ATOM 1979 C CA . PHE A 1 249 ? 6.997 0.422 -1.801 1.00 97.25 249 PHE A CA 1
ATOM 1980 C C . PHE A 1 249 ? 6.692 0.059 -0.335 1.00 97.25 249 PHE A C 1
ATOM 1982 O O . PHE A 1 249 ? 7.042 0.809 0.581 1.00 97.25 249 PHE A O 1
ATOM 1989 N N . SER A 1 250 ? 6.080 -1.108 -0.107 1.00 97.88 250 SER A N 1
ATOM 1990 C CA . SER A 1 250 ? 5.793 -1.643 1.229 1.00 97.88 250 SER A CA 1
ATOM 1991 C C . SER A 1 250 ? 7.054 -1.821 2.077 1.00 97.88 250 SER A C 1
ATOM 1993 O O . SER A 1 250 ? 7.087 -1.401 3.236 1.00 97.88 250 SER A O 1
ATOM 1995 N N . ALA A 1 251 ? 8.105 -2.405 1.504 1.00 98.00 251 ALA A N 1
ATOM 1996 C CA . ALA A 1 251 ? 9.358 -2.667 2.196 1.00 98.00 251 ALA A CA 1
ATOM 1997 C C . ALA A 1 251 ? 10.124 -1.381 2.511 1.00 98.00 251 ALA A C 1
ATOM 1999 O O . ALA A 1 251 ? 10.575 -1.212 3.640 1.00 98.00 251 ALA A O 1
ATOM 2000 N N . LEU A 1 252 ? 10.204 -0.429 1.577 1.00 97.62 252 LEU A N 1
ATOM 2001 C CA . LEU A 1 252 ? 10.839 0.869 1.831 1.00 97.62 252 LEU A CA 1
ATOM 2002 C C . LEU A 1 252 ? 10.127 1.638 2.954 1.00 97.62 252 LEU A C 1
ATOM 2004 O O . LEU A 1 252 ? 10.786 2.206 3.830 1.00 97.62 252 LEU A O 1
ATOM 2008 N N . LYS A 1 253 ? 8.785 1.603 2.995 1.00 97.31 253 LYS A N 1
ATOM 2009 C CA . LYS A 1 253 ? 8.017 2.157 4.119 1.00 97.31 253 LYS A CA 1
ATOM 2010 C C . LYS A 1 253 ? 8.372 1.460 5.430 1.00 97.31 253 LYS A C 1
ATOM 2012 O O . LYS A 1 253 ? 8.600 2.139 6.429 1.00 97.31 253 LYS A O 1
ATOM 2017 N N . ALA A 1 254 ? 8.408 0.130 5.433 1.00 97.50 254 ALA A N 1
ATOM 2018 C CA . ALA A 1 254 ? 8.709 -0.648 6.626 1.00 97.50 254 ALA A CA 1
ATOM 2019 C C . ALA A 1 254 ? 10.135 -0.407 7.134 1.00 97.50 254 ALA A C 1
ATOM 2021 O O . ALA A 1 254 ? 10.306 -0.223 8.333 1.00 97.50 254 ALA A O 1
ATOM 2022 N N . ILE A 1 255 ? 11.133 -0.305 6.251 1.00 97.31 255 ILE A N 1
ATOM 2023 C CA . ILE A 1 255 ? 12.514 0.032 6.628 1.00 97.31 255 ILE A CA 1
ATOM 2024 C C . ILE A 1 255 ? 12.559 1.388 7.341 1.00 97.31 255 ILE A C 1
ATOM 2026 O O . ILE A 1 255 ? 13.218 1.512 8.368 1.00 97.31 255 ILE A O 1
ATOM 2030 N N . ARG A 1 256 ? 11.819 2.398 6.860 1.00 96.31 256 ARG A N 1
ATOM 2031 C CA . ARG A 1 256 ? 11.761 3.718 7.517 1.00 96.31 256 ARG A CA 1
ATOM 2032 C C . ARG A 1 256 ? 11.050 3.719 8.872 1.00 96.31 256 ARG A C 1
ATOM 2034 O O . ARG A 1 256 ? 11.257 4.643 9.648 1.00 96.31 256 ARG A O 1
ATOM 2041 N N . VAL A 1 257 ? 10.164 2.758 9.115 1.00 95.81 257 VAL A N 1
ATOM 2042 C CA . VAL A 1 257 ? 9.334 2.690 10.328 1.00 95.81 257 VAL A CA 1
ATOM 2043 C C . VAL A 1 257 ? 9.963 1.798 11.393 1.00 95.81 257 VAL A C 1
ATOM 2045 O O . VAL A 1 257 ? 9.993 2.177 12.558 1.00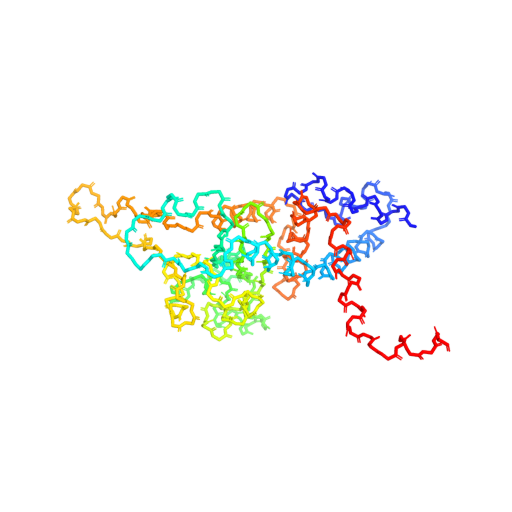 95.81 257 VAL A O 1
ATOM 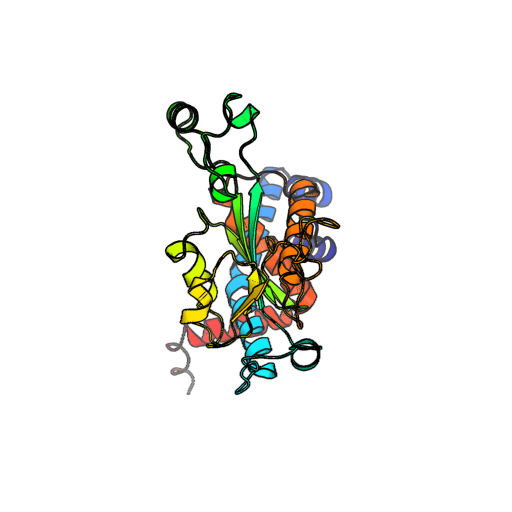2048 N N . TYR A 1 258 ? 10.420 0.611 11.001 1.00 96.69 258 TYR A N 1
ATOM 2049 C CA . TYR A 1 258 ? 10.948 -0.412 11.903 1.00 96.69 258 TYR A CA 1
ATOM 2050 C C . TYR A 1 258 ? 12.477 -0.442 11.945 1.00 96.69 258 TYR A C 1
ATOM 2052 O O . TYR A 1 258 ? 13.045 -0.903 12.926 1.00 96.69 258 TYR A O 1
ATOM 2060 N N . GLY A 1 259 ? 13.145 0.046 10.899 1.00 96.25 259 GLY A N 1
ATOM 2061 C CA . GLY A 1 259 ? 14.575 -0.164 10.700 1.00 96.25 259 GLY A CA 1
ATOM 2062 C C . GLY A 1 259 ? 14.875 -1.495 10.005 1.00 96.25 259 GLY A C 1
ATOM 2063 O O . GLY A 1 259 ? 14.129 -2.471 10.106 1.00 96.25 259 GLY A O 1
ATOM 2064 N N . ILE A 1 260 ? 15.982 -1.531 9.260 1.00 93.88 260 ILE A N 1
ATOM 2065 C CA . ILE A 1 260 ? 16.408 -2.736 8.534 1.00 93.88 260 ILE A CA 1
ATOM 2066 C C . ILE A 1 260 ? 16.852 -3.854 9.487 1.00 93.88 260 ILE A C 1
ATOM 2068 O O . ILE A 1 260 ? 16.577 -5.021 9.224 1.00 93.88 260 ILE A O 1
ATOM 2072 N N . GLU A 1 261 ? 17.481 -3.503 10.610 1.00 94.31 261 GLU A N 1
ATOM 2073 C CA . GLU A 1 261 ? 17.963 -4.451 11.622 1.00 94.31 261 GLU A CA 1
ATOM 2074 C C . GLU A 1 261 ? 16.817 -5.284 12.198 1.00 94.31 261 GLU A C 1
ATOM 2076 O O . GLU A 1 261 ? 16.901 -6.510 12.248 1.00 94.31 261 GLU A O 1
ATOM 2081 N N . GLU A 1 262 ? 15.703 -4.635 12.532 1.00 95.06 262 GLU A N 1
ATOM 2082 C CA . GLU A 1 262 ? 14.534 -5.301 13.099 1.00 95.06 262 GLU A CA 1
ATOM 2083 C C . GLU A 1 262 ? 13.850 -6.234 12.086 1.00 95.06 262 GLU A C 1
ATOM 2085 O O . GLU A 1 262 ? 13.461 -7.359 12.409 1.00 95.06 262 GLU A O 1
ATOM 2090 N N . LEU A 1 263 ? 13.778 -5.819 10.817 1.00 94.62 263 LEU A N 1
ATOM 2091 C CA . LEU A 1 263 ? 13.278 -6.670 9.732 1.00 94.62 263 LEU A CA 1
ATOM 2092 C C . LEU A 1 263 ? 14.154 -7.917 9.523 1.00 94.62 263 LEU A C 1
ATOM 2094 O O . LEU A 1 263 ? 13.633 -9.010 9.258 1.00 94.62 263 LEU A O 1
ATOM 2098 N N . LEU A 1 264 ? 15.475 -7.769 9.656 1.00 92.44 264 LEU A N 1
ATOM 2099 C CA . LEU A 1 264 ? 16.439 -8.864 9.541 1.00 92.44 264 LEU A CA 1
ATOM 2100 C C . LEU A 1 264 ? 16.426 -9.787 10.768 1.00 92.44 264 LEU A C 1
ATOM 2102 O O . LEU A 1 264 ? 16.546 -11.006 10.597 1.00 92.44 264 LEU A O 1
ATOM 2106 N N . ARG A 1 265 ? 16.215 -9.248 11.9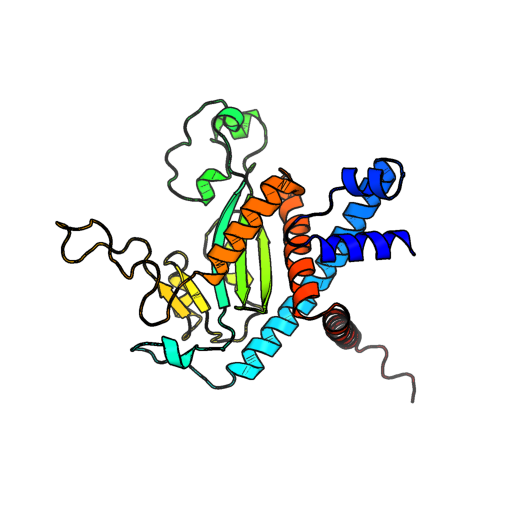79 1.00 93.19 265 ARG A N 1
ATOM 2107 C CA . ARG A 1 265 ? 16.035 -10.030 13.216 1.00 93.19 265 ARG A CA 1
ATOM 2108 C C . ARG A 1 265 ? 14.929 -11.062 13.027 1.00 93.19 265 ARG A C 1
ATOM 2110 O O . ARG A 1 265 ? 15.151 -12.260 13.225 1.00 93.19 265 ARG A O 1
ATOM 2117 N N . VAL A 1 266 ? 13.766 -10.603 12.568 1.00 91.44 266 VAL A N 1
ATOM 2118 C CA . VAL A 1 266 ? 12.594 -11.452 12.326 1.00 91.44 266 VAL A CA 1
ATOM 2119 C C . VAL A 1 266 ? 12.828 -12.438 11.179 1.00 91.44 266 VAL A C 1
ATOM 2121 O O . VAL A 1 266 ? 12.518 -13.621 11.322 1.00 91.44 266 VAL A O 1
ATOM 2124 N N . CYS A 1 267 ? 13.438 -11.992 10.075 1.00 84.88 267 CYS A N 1
ATOM 2125 C CA . CYS A 1 267 ? 13.767 -12.861 8.935 1.00 84.88 267 CYS A CA 1
ATOM 2126 C C . CYS A 1 267 ? 14.650 -14.047 9.362 1.00 84.88 267 CYS A C 1
ATOM 2128 O O . CYS A 1 267 ? 14.409 -15.197 8.992 1.00 84.88 267 CYS A O 1
ATOM 2130 N N . SER A 1 268 ? 15.651 -13.778 10.202 1.00 76.06 268 SER A N 1
ATOM 2131 C CA . SER A 1 268 ? 16.577 -14.795 10.708 1.00 76.06 268 SER A CA 1
ATOM 2132 C C . SER A 1 268 ? 15.863 -15.827 11.584 1.00 76.06 268 SER A C 1
ATOM 2134 O O . SER A 1 268 ? 16.089 -17.026 11.434 1.00 76.06 268 SER A O 1
ATOM 2136 N N . HIS A 1 269 ? 14.933 -15.386 12.437 1.00 70.81 269 HIS A N 1
ATOM 2137 C CA . HIS A 1 269 ? 14.143 -16.284 13.286 1.00 70.81 269 HIS A CA 1
ATOM 2138 C C . HIS A 1 269 ? 13.223 -17.193 12.460 1.00 70.81 269 HIS A C 1
ATOM 2140 O O . HIS A 1 269 ? 13.090 -18.377 12.777 1.00 70.81 269 HIS A O 1
ATOM 2146 N N . GLN A 1 270 ? 12.641 -16.679 11.371 1.00 64.56 270 GLN A N 1
ATOM 2147 C CA . GLN A 1 270 ? 11.833 -17.481 10.447 1.00 64.56 270 GLN A CA 1
ATOM 2148 C C . GLN A 1 270 ? 12.666 -18.576 9.763 1.00 64.56 270 GLN A C 1
ATOM 2150 O O . GLN A 1 270 ? 12.223 -19.721 9.686 1.00 64.56 270 GLN A O 1
ATOM 2155 N N . LYS A 1 271 ? 13.896 -18.267 9.327 1.00 61.81 271 LYS A N 1
ATOM 2156 C CA . LYS A 1 271 ? 14.797 -19.262 8.713 1.00 61.81 271 LYS A CA 1
ATOM 2157 C C . LYS A 1 271 ? 15.222 -20.364 9.688 1.00 61.81 271 LYS A C 1
ATOM 2159 O O . LYS A 1 271 ? 15.325 -21.514 9.272 1.00 61.81 271 LYS A O 1
ATOM 2164 N N . VAL A 1 272 ? 15.415 -20.041 10.969 1.00 57.38 272 VAL A N 1
ATOM 2165 C CA . VAL A 1 272 ? 15.708 -21.039 12.017 1.00 57.38 272 VAL A CA 1
ATOM 2166 C C . VAL A 1 272 ? 14.519 -21.985 12.227 1.00 57.38 272 VAL A C 1
ATOM 2168 O O . VAL A 1 272 ? 14.706 -23.196 12.291 1.00 57.38 272 VAL A O 1
ATOM 2171 N N . HIS A 1 273 ? 13.287 -21.466 12.247 1.00 51.44 273 HIS A N 1
ATOM 2172 C CA . HIS A 1 273 ? 12.079 -22.287 12.420 1.00 51.44 273 HIS A CA 1
ATOM 2173 C C . HIS A 1 273 ? 11.740 -23.142 11.188 1.00 51.44 273 HIS A C 1
ATOM 2175 O O . HIS A 1 273 ? 11.146 -24.208 11.329 1.00 51.44 273 HIS A O 1
ATOM 2181 N N . LEU A 1 274 ? 12.143 -22.713 9.989 1.00 48.56 274 LEU A N 1
ATOM 2182 C CA . LEU A 1 274 ? 12.012 -23.494 8.753 1.00 48.56 274 LEU A CA 1
ATOM 2183 C C . LEU A 1 274 ? 13.101 -24.567 8.595 1.00 48.56 274 LEU A C 1
ATOM 2185 O O . LEU A 1 274 ? 12.976 -25.429 7.727 1.00 48.56 274 LEU A O 1
ATOM 2189 N N . ASN A 1 275 ? 14.150 -24.547 9.427 1.00 45.94 275 ASN A N 1
ATOM 2190 C CA . ASN A 1 275 ? 15.276 -25.476 9.340 1.00 45.94 275 ASN A CA 1
ATOM 2191 C C . ASN A 1 275 ? 15.551 -26.229 10.665 1.00 45.94 275 ASN A C 1
ATOM 2193 O O . ASN A 1 275 ? 16.677 -26.213 11.164 1.00 45.94 275 ASN A O 1
ATOM 2197 N N . PRO A 1 276 ? 14.562 -26.940 11.248 1.00 47.41 276 PRO A N 1
ATOM 2198 C CA . PRO A 1 276 ? 14.728 -27.649 12.522 1.00 47.41 276 PRO A CA 1
ATOM 2199 C C . PRO A 1 276 ? 15.644 -28.887 12.441 1.00 47.41 276 PRO A C 1
ATOM 2201 O O . PRO A 1 276 ? 15.892 -29.535 13.453 1.00 47.41 276 PRO A O 1
ATOM 2204 N N . LYS A 1 277 ? 16.163 -29.243 11.255 1.00 50.44 277 LYS A N 1
ATOM 2205 C CA . LYS A 1 277 ? 17.001 -30.437 11.035 1.00 50.44 277 LYS A CA 1
ATOM 2206 C C . LYS A 1 277 ? 18.514 -30.220 11.217 1.00 50.44 277 LYS A C 1
ATOM 2208 O O . LYS A 1 277 ? 19.275 -31.110 10.865 1.00 50.44 277 LYS A O 1
ATOM 2213 N N . LYS A 1 278 ? 18.979 -29.081 11.750 1.00 47.91 278 LYS A N 1
ATOM 2214 C CA . LYS A 1 278 ? 20.426 -28.826 11.954 1.00 47.91 278 LYS A CA 1
ATOM 2215 C C . LYS A 1 278 ? 20.841 -28.350 13.351 1.00 47.91 278 LYS A C 1
ATOM 2217 O O . LYS A 1 278 ? 21.971 -27.917 13.531 1.00 47.91 278 LYS A O 1
ATOM 2222 N N . THR A 1 279 ? 19.971 -28.461 14.349 1.00 43.66 279 THR A N 1
ATOM 2223 C CA . THR A 1 279 ? 20.284 -28.092 15.744 1.00 43.66 279 THR A CA 1
ATOM 2224 C C . THR A 1 279 ? 20.445 -29.288 16.687 1.00 43.66 279 THR A C 1
ATOM 2226 O O . THR A 1 279 ? 20.450 -29.098 17.897 1.00 43.66 279 THR A O 1
ATOM 2229 N N . LYS A 1 280 ? 20.598 -30.516 16.164 1.00 42.91 280 LYS A N 1
ATOM 2230 C CA . LYS A 1 280 ? 20.843 -31.722 16.982 1.00 42.91 280 LYS A CA 1
ATOM 2231 C C . LYS A 1 280 ? 22.235 -32.359 16.855 1.00 42.91 280 LYS A C 1
ATOM 2233 O O . LYS A 1 280 ? 22.507 -33.263 17.627 1.00 42.91 280 LYS A O 1
ATOM 2238 N N . ASP A 1 281 ? 23.123 -31.841 16.003 1.00 41.31 281 ASP A N 1
ATOM 2239 C CA . ASP A 1 281 ? 24.463 -32.426 15.786 1.00 41.31 281 ASP A CA 1
ATOM 2240 C C . ASP A 1 281 ? 25.611 -31.508 16.254 1.00 41.31 281 ASP A C 1
ATOM 2242 O O . ASP A 1 281 ? 26.651 -31.424 15.606 1.00 41.31 281 ASP A O 1
ATOM 2246 N N . LEU A 1 282 ? 25.415 -30.776 17.354 1.00 44.94 282 LEU A N 1
ATOM 2247 C CA . LEU A 1 282 ? 26.474 -30.018 18.045 1.00 44.94 282 LEU A CA 1
ATOM 2248 C C . LEU A 1 282 ? 26.273 -30.087 19.570 1.00 44.94 282 LEU A C 1
ATOM 2250 O O . LEU A 1 282 ? 26.182 -29.063 20.249 1.00 44.94 282 LEU A O 1
ATOM 2254 N N . GLY A 1 283 ? 26.154 -31.312 20.079 1.00 40.16 283 GLY A N 1
ATOM 2255 C CA . GLY A 1 283 ? 26.272 -31.662 21.494 1.00 40.16 283 GLY A CA 1
ATOM 2256 C C . GLY A 1 283 ? 27.242 -32.819 21.636 1.00 40.16 283 GLY A C 1
ATOM 2257 O O . GLY A 1 283 ? 27.134 -33.742 20.799 1.00 40.16 283 GLY A O 1
#

Sequence (283 aa):
MWSFSYILVEAVQRYPLGLSASEIQRKLCVSNNTAILLKRRLQVFLSEMIPSIKTLMVEDIRKTWKGKDLPESGDLSDFIKGKPVVHTDTLALFSATQRSNGYLARKKHSGQTASIYLSDRVAEAKGVYQIGTLISTVALKGKGIILTSVPDQKQSTLQPLFDFLPKNSPLFSDEGIPWMARYNKNFRSVNHSARAKDGKRNVWAKDRYSKNGISNQTSEGVQRSIKYSFLASYNYFKPENGQLYLNEFSALKAIRVYGIEELLRVCSHQKVHLNPKKTKDLG

Secondary structure (DSSP, 8-state):
-HHHHHHHHHHHHHTTS---HHHHHHHHT--HHHHHHHHHHHHHHHHHTHHHHHHHHHHHHHHHHTT-PPPSSS--HHHHTTS--EEEEEEEEE---TTTTTTPPPPS--STTGGGB--HHHHHHHT--B-SEEEEEEEETTS-EEEEEES---HHHHGGGGTTSPTT--EEEETT-GGGGGT-TTEEEE-TTPBPSSTTT-SB-TTSSEETTEE-HHHHHHHHHHHHHIIIII----GGGHHHHHHHHHHHHHHHHH-HHHHHHHHHHHHHHH-GGGSSS--

Nearest PDB structures (foldseek):
  2oi8-assembly1_A-2  TM=4.865E-01  e=2.913E+00  Streptomyces coelicolor

pLDDT: mean 89.14, std 11.68, range [40.16, 98.19]

Foldseek 3Di:
DVLLVVLLVVQLVPPVAGDDLVNSCVVVVDDSVVSVVSSVVLLVVLLLLQVLQLVVLQVLQCVQCPPHAQDPDFFCQVVCPPHWAKFKDKAFLFFQDCVNQVVDDQDPDPDSLSRQFHDPVSCVVVVHTGFTWMWMWTDTVLAFIAIDTFNDLDCVTVVVVCVSHPAQGQYAYAPSCVVVVVRHVNYDHAALQAAPPPPPVPRHDPCRQHDSNGHNVRRVVVSVSSSVNQVPHVDGDGSVCVNSVSSSSRSSRNCNRPNPVSSVVSSVVVVCVVCVPPPPPPD

Organism: NCBI:txid1218565

Solvent-accessible surface area (backbone atoms only — not comparable to full-atom values): 15692 Å² total; per-residue (Å²): 115,67,72,60,56,49,53,51,53,51,34,47,72,46,53,81,38,56,72,40,36,72,54,46,15,65,76,66,73,48,54,66,70,58,16,44,52,52,43,51,50,52,28,51,58,28,44,68,40,50,66,26,50,50,51,52,49,37,50,55,40,47,76,76,44,67,95,54,79,63,75,94,71,76,69,38,45,77,80,49,58,97,53,68,39,36,13,36,48,74,44,59,71,36,58,51,44,46,75,80,31,76,66,43,75,79,67,95,52,89,57,61,54,49,37,17,36,45,46,68,76,54,13,65,77,66,77,50,48,69,63,16,33,31,35,39,36,45,25,34,49,95,56,43,45,48,50,41,65,42,90,54,82,47,64,88,66,51,56,70,77,51,69,76,51,58,87,48,49,51,33,25,18,46,67,85,56,70,72,48,53,81,76,19,81,27,44,48,65,26,49,72,80,38,57,27,92,61,55,90,85,36,68,53,32,90,51,17,69,46,48,53,64,40,39,30,62,61,23,54,51,50,50,52,50,47,50,52,21,35,68,76,40,61,46,91,67,59,43,91,56,38,47,47,59,33,24,31,55,24,35,43,51,28,37,76,66,64,34,63,66,55,42,48,54,47,45,52,53,52,54,52,71,76,47,76,88,74,81,80,84,85,123

Mean predicted aligned error: 6.5 Å

Radius of gyration: 21.37 Å; Cα contacts (8 Å, |Δi|>4): 437; chains: 1; bounding box: 62×54×56 Å